Protein AF-A0A3C1BU21-F1 (afdb_monomer_lite)

pLDDT: mean 82.09, std 13.53, range [44.12, 96.0]

Sequence (187 aa):
MSADGNTVYKAESADHIVKFSIKEKIELFTALFNAIPEYRSRLRIFTPRSSLLSLLRQYKGDITADYGCRGGIDFFYIDAANGHAHPCGFREGEDMGAYENFEAKGFGMKAVCRKCDWECFRDPSTLLSPFTEFFEHPAGLISRVANDREFFRLWKEDIKYYSACGYFNGRKMPDLAKMSAFTPKIK

Radius of gyration: 18.29 Å; chains: 1; bounding box: 39×39×51 Å

Structure (mmCIF, N/CA/C/O backbone):
data_AF-A0A3C1BU21-F1
#
_entry.id   AF-A0A3C1BU21-F1
#
loop_
_atom_site.group_PDB
_atom_site.id
_atom_site.type_symbol
_atom_site.label_atom_id
_atom_site.label_alt_id
_atom_site.label_comp_id
_atom_site.label_asym_id
_atom_site.label_entity_id
_atom_site.label_seq_id
_atom_site.pdbx_PDB_ins_code
_atom_site.Cartn_x
_atom_site.Cartn_y
_atom_site.Cartn_z
_atom_site.occupancy
_atom_site.B_iso_or_equiv
_atom_site.auth_seq_id
_atom_site.auth_comp_id
_atom_site.auth_asym_id
_atom_site.auth_atom_id
_atom_site.pdbx_PDB_model_num
ATOM 1 N N . MET A 1 1 ? 1.450 13.134 -8.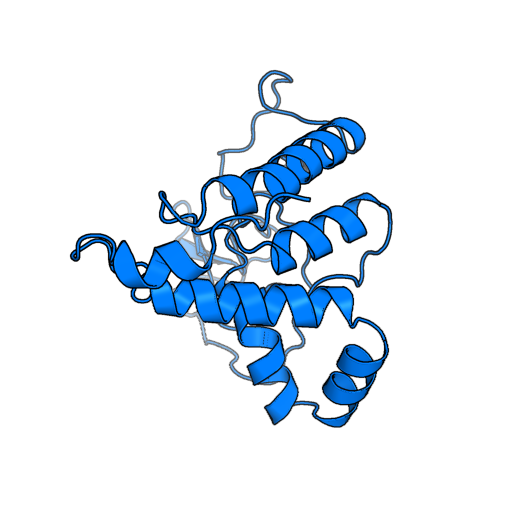934 1.00 48.97 1 MET A N 1
ATOM 2 C CA . MET A 1 1 ? 2.286 11.938 -9.179 1.00 48.97 1 MET A CA 1
ATOM 3 C C . MET A 1 1 ? 3.651 12.403 -9.635 1.00 48.97 1 MET A C 1
ATOM 5 O O . MET A 1 1 ? 3.727 13.488 -10.202 1.00 48.97 1 MET A O 1
ATOM 9 N N . SER A 1 2 ? 4.710 11.692 -9.262 1.00 44.12 2 SER A N 1
ATOM 10 C CA . SER A 1 2 ? 6.094 12.098 -9.526 1.00 44.12 2 SER A CA 1
ATOM 11 C C . SER A 1 2 ? 6.369 11.996 -11.023 1.00 44.12 2 SER A C 1
ATOM 13 O O . SER A 1 2 ? 6.612 10.910 -11.520 1.00 44.12 2 SER A O 1
ATOM 15 N N . ALA A 1 3 ? 6.239 13.119 -11.729 1.00 44.88 3 ALA A N 1
ATOM 16 C CA . ALA A 1 3 ? 6.476 13.228 -13.161 1.00 44.88 3 ALA A CA 1
ATOM 17 C C . ALA A 1 3 ? 7.985 13.272 -13.431 1.00 44.88 3 ALA A C 1
ATOM 19 O O . ALA A 1 3 ? 8.521 14.322 -13.783 1.00 44.88 3 ALA A O 1
ATOM 20 N N . ASP A 1 4 ? 8.660 12.143 -13.228 1.00 51.94 4 ASP A N 1
ATOM 21 C CA . ASP A 1 4 ? 10.081 12.002 -13.562 1.00 51.94 4 ASP A CA 1
ATOM 22 C C . ASP A 1 4 ? 10.272 11.626 -15.048 1.00 51.94 4 ASP A C 1
ATOM 24 O O . ASP A 1 4 ? 11.397 11.407 -15.492 1.00 51.94 4 ASP A O 1
ATOM 28 N N . GLY A 1 5 ? 9.182 11.584 -15.833 1.00 49.47 5 GLY A N 1
ATOM 29 C CA . GLY A 1 5 ? 9.209 11.518 -17.298 1.00 49.47 5 GLY A CA 1
ATOM 30 C C . GLY A 1 5 ? 9.686 10.184 -17.868 1.00 49.47 5 GLY A C 1
ATOM 31 O O . GLY A 1 5 ? 10.061 10.130 -19.034 1.00 49.47 5 GLY A O 1
ATOM 32 N N . ASN A 1 6 ? 9.693 9.131 -17.050 1.00 55.47 6 ASN A N 1
ATOM 33 C CA . ASN A 1 6 ? 10.278 7.830 -17.375 1.00 55.47 6 ASN A CA 1
ATOM 34 C C . ASN A 1 6 ? 9.286 6.696 -17.054 1.00 55.47 6 ASN A C 1
ATOM 36 O O . ASN A 1 6 ? 9.595 5.754 -16.314 1.00 55.47 6 ASN A O 1
ATOM 40 N N . THR A 1 7 ? 8.047 6.849 -17.529 1.00 56.03 7 THR A N 1
ATOM 41 C CA . THR A 1 7 ? 6.954 5.904 -17.290 1.00 56.03 7 THR A CA 1
ATOM 42 C C . THR A 1 7 ? 6.318 5.450 -18.599 1.00 56.03 7 THR A C 1
ATOM 44 O O . THR A 1 7 ? 5.870 6.265 -19.404 1.00 56.03 7 THR A O 1
ATOM 47 N N . VAL A 1 8 ? 6.179 4.127 -18.756 1.00 53.00 8 VAL A N 1
ATOM 48 C CA . VAL A 1 8 ? 5.457 3.542 -19.898 1.00 53.00 8 VAL A CA 1
ATOM 49 C C . VAL A 1 8 ? 3.971 3.896 -19.811 1.00 53.00 8 VAL A C 1
ATOM 51 O O . VAL A 1 8 ? 3.256 4.022 -20.808 1.00 53.00 8 VAL A O 1
ATOM 54 N N . TYR A 1 9 ? 3.481 4.059 -18.579 1.00 56.19 9 TYR A N 1
ATOM 55 C CA . TYR A 1 9 ? 2.095 4.374 -18.292 1.00 56.19 9 TYR A CA 1
ATOM 56 C C . TYR A 1 9 ? 1.846 5.887 -18.364 1.00 56.19 9 TYR A C 1
ATOM 58 O O . TYR A 1 9 ? 2.034 6.616 -17.393 1.00 56.19 9 TYR A O 1
ATOM 66 N N . LYS A 1 10 ? 1.333 6.356 -19.508 1.00 55.78 10 LYS A N 1
ATOM 67 C CA . LYS A 1 10 ? 1.044 7.776 -19.806 1.00 55.78 10 LYS A CA 1
ATOM 68 C C . LYS A 1 10 ? -0.091 8.426 -18.988 1.00 55.78 10 LYS A C 1
ATOM 70 O O . LYS A 1 10 ? -0.666 9.417 -19.428 1.00 55.78 10 LYS A O 1
ATOM 75 N N . ALA A 1 11 ? -0.427 7.915 -17.803 1.00 58.44 11 ALA A N 1
ATOM 76 C CA . ALA A 1 11 ? -1.275 8.645 -16.852 1.00 58.44 11 ALA A CA 1
ATOM 77 C C . ALA A 1 11 ? -0.483 9.662 -16.011 1.00 58.44 11 ALA A C 1
ATOM 79 O O . ALA A 1 11 ? -0.976 10.164 -14.999 1.00 58.44 11 ALA A O 1
ATOM 80 N N . GLU A 1 12 ? 0.745 9.978 -16.415 1.00 60.31 12 GLU A N 1
ATOM 81 C CA . GLU A 1 12 ? 1.439 11.169 -15.957 1.00 60.31 12 GLU A CA 1
ATOM 82 C C . GLU A 1 12 ? 0.935 12.390 -16.723 1.00 60.31 12 GLU A C 1
ATOM 84 O O . GLU A 1 12 ? 0.785 12.378 -17.942 1.00 60.31 12 GLU A O 1
ATOM 89 N N . SER A 1 13 ? 0.692 13.475 -15.999 1.00 61.78 13 SER A N 1
ATOM 90 C CA . SER A 1 13 ? 0.376 14.765 -16.598 1.00 61.78 13 SER A CA 1
ATOM 91 C C . SER A 1 13 ? 1.413 15.773 -16.154 1.00 61.78 13 SER A C 1
ATOM 93 O O . SER A 1 13 ? 1.805 15.803 -14.984 1.00 61.78 13 SER A O 1
ATOM 95 N N . ALA A 1 14 ? 1.852 16.604 -17.096 1.00 63.50 14 ALA A N 1
ATOM 96 C CA . ALA A 1 14 ? 2.714 17.738 -16.812 1.00 63.50 14 ALA A CA 1
ATOM 97 C C . ALA A 1 14 ? 1.964 18.870 -16.085 1.00 63.50 14 ALA A C 1
ATOM 99 O O . ALA A 1 14 ? 2.616 19.684 -15.427 1.00 63.50 14 ALA A O 1
ATOM 100 N N . ASP A 1 15 ? 0.631 18.879 -16.171 1.00 65.50 15 ASP A N 1
ATOM 101 C CA . ASP A 1 15 ? -0.240 19.921 -15.639 1.00 65.50 15 ASP A CA 1
ATOM 102 C C . ASP A 1 15 ? -0.281 19.906 -14.102 1.00 65.50 15 ASP A C 1
ATOM 104 O O . ASP A 1 15 ? -0.356 18.856 -13.455 1.00 65.50 15 ASP A O 1
ATOM 108 N N . HIS A 1 16 ? -0.255 21.099 -13.511 1.00 60.72 16 HIS A N 1
ATOM 109 C CA . HIS A 1 16 ? -0.334 21.302 -12.071 1.00 60.72 16 HIS A CA 1
ATOM 110 C C . HIS A 1 16 ? -1.690 20.897 -11.482 1.00 60.72 16 HIS A C 1
ATOM 112 O O . HIS A 1 16 ? -1.752 20.609 -10.291 1.00 60.72 16 HIS A O 1
ATOM 118 N N . ILE A 1 17 ? -2.741 20.770 -12.301 1.00 68.25 17 ILE A N 1
ATOM 119 C CA . ILE A 1 17 ? -4.073 20.308 -11.865 1.00 68.25 17 ILE A CA 1
ATOM 120 C C . ILE A 1 17 ? -4.019 18.931 -11.173 1.00 68.25 17 ILE A C 1
ATOM 122 O O . ILE A 1 17 ? -4.833 18.646 -10.298 1.00 68.25 17 ILE A O 1
ATOM 126 N N . VAL A 1 18 ? -3.052 18.074 -11.525 1.00 68.44 18 VAL A N 1
ATOM 127 C CA . VAL A 1 18 ? -2.919 16.708 -10.973 1.00 68.44 18 VAL A CA 1
ATOM 128 C C . VAL A 1 18 ? -1.535 16.430 -10.363 1.00 68.44 18 VAL A C 1
ATOM 130 O O . VAL A 1 18 ? -1.150 15.276 -10.119 1.00 68.44 18 VAL A O 1
ATOM 133 N N . LYS A 1 19 ? -0.768 17.491 -10.077 1.00 73.88 19 LYS A N 1
ATOM 134 C CA . LYS A 1 19 ? 0.523 17.409 -9.385 1.00 73.88 19 LYS A CA 1
ATOM 135 C C . LYS A 1 19 ? 0.404 17.958 -7.971 1.00 73.88 19 LYS A C 1
ATOM 137 O O . LYS A 1 19 ? 0.064 19.111 -7.768 1.00 73.88 19 LYS A O 1
ATOM 142 N N . PHE A 1 20 ? 0.791 17.125 -7.012 1.00 81.94 20 PHE A N 1
ATOM 143 C CA . PHE A 1 20 ? 0.911 17.494 -5.608 1.00 81.94 20 PHE A CA 1
ATOM 144 C C . PHE A 1 20 ? 2.390 17.571 -5.238 1.00 81.94 20 PHE A C 1
ATOM 146 O O . PHE A 1 20 ? 3.154 16.638 -5.516 1.00 81.94 20 PHE A O 1
ATOM 153 N N . SER A 1 21 ? 2.781 18.661 -4.592 1.00 87.69 21 SER A N 1
ATOM 154 C CA . SER A 1 21 ? 4.045 18.789 -3.875 1.00 87.69 21 SER A CA 1
ATOM 155 C C . SER A 1 21 ? 4.138 17.766 -2.738 1.00 87.69 21 SER A C 1
ATOM 157 O O . SER A 1 21 ? 3.138 17.205 -2.290 1.00 87.69 21 SER A O 1
ATOM 159 N N . ILE A 1 22 ? 5.347 17.542 -2.217 1.00 89.75 22 ILE A N 1
ATOM 160 C CA . ILE A 1 22 ? 5.561 16.659 -1.057 1.00 89.75 22 ILE A CA 1
ATOM 161 C C . ILE A 1 22 ? 4.689 17.085 0.134 1.00 89.75 22 ILE A C 1
ATOM 16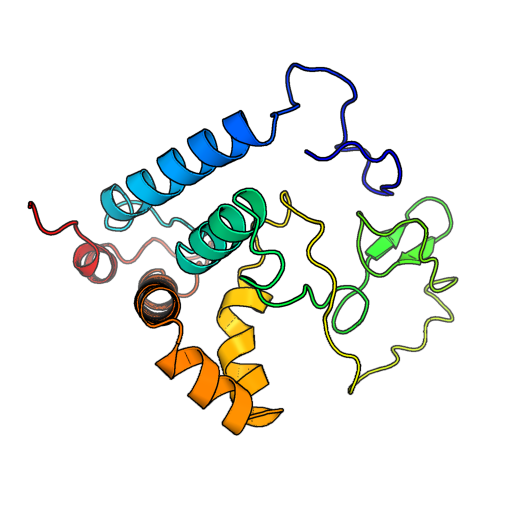3 O O . ILE A 1 22 ? 4.078 16.236 0.778 1.00 89.75 22 ILE A O 1
ATOM 167 N N . LYS A 1 23 ? 4.588 18.395 0.400 1.00 92.25 23 LYS A N 1
ATOM 168 C CA . LYS A 1 23 ? 3.768 18.926 1.498 1.00 92.25 23 LYS A CA 1
ATOM 169 C C . LYS A 1 23 ? 2.290 18.595 1.297 1.00 92.25 23 LYS A C 1
ATOM 171 O O . LYS A 1 23 ? 1.663 18.065 2.204 1.00 92.25 23 LYS A O 1
ATOM 176 N N . GLU A 1 24 ? 1.761 18.821 0.097 1.00 91.38 24 GLU A N 1
ATOM 177 C CA . GLU A 1 24 ? 0.363 18.501 -0.217 1.00 91.38 24 GLU A CA 1
ATOM 178 C C . GLU A 1 24 ? 0.084 16.998 -0.140 1.00 91.38 24 GLU A C 1
ATOM 180 O O . GLU A 1 24 ? -0.960 16.601 0.369 1.00 91.38 24 GLU A O 1
ATOM 185 N N . LYS A 1 25 ? 1.024 16.146 -0.573 1.00 90.56 25 LYS A N 1
ATOM 186 C CA . LYS A 1 25 ? 0.899 14.688 -0.418 1.00 90.56 25 LYS A CA 1
ATOM 187 C C . LYS A 1 25 ? 0.833 14.279 1.054 1.00 90.56 25 LYS A C 1
ATOM 189 O O . LYS A 1 25 ? 0.007 13.443 1.408 1.00 90.56 25 LYS A O 1
ATOM 194 N N . ILE A 1 26 ? 1.668 14.868 1.915 1.00 93.44 26 ILE A N 1
ATOM 195 C CA . ILE A 1 26 ? 1.639 14.596 3.361 1.00 93.44 26 ILE A CA 1
ATOM 196 C C . ILE A 1 26 ? 0.274 14.960 3.948 1.00 93.44 26 ILE A C 1
ATOM 198 O O . ILE A 1 26 ? -0.305 14.140 4.661 1.00 93.44 26 ILE A O 1
ATOM 202 N N . GLU A 1 27 ? -0.259 16.141 3.632 1.00 95.50 27 GLU A N 1
ATOM 203 C CA . GLU A 1 27 ? -1.573 16.573 4.125 1.00 95.50 27 GLU A CA 1
ATOM 204 C C . GLU A 1 27 ? -2.700 15.675 3.596 1.00 95.50 27 GLU A C 1
ATOM 206 O O . GLU A 1 27 ? -3.511 15.169 4.373 1.00 95.50 27 GLU A O 1
ATOM 211 N N . LEU A 1 28 ? -2.701 15.382 2.291 1.00 92.56 28 LEU A N 1
ATOM 212 C CA . LEU A 1 28 ? -3.692 14.520 1.647 1.00 92.56 28 LEU A CA 1
ATOM 213 C C . LEU A 1 28 ? -3.710 13.111 2.256 1.00 92.56 28 LEU A C 1
ATOM 215 O O . LEU A 1 28 ? -4.769 12.600 2.626 1.00 92.56 28 LEU A O 1
ATOM 219 N N . PHE A 1 29 ? -2.545 12.474 2.387 1.00 92.62 29 PHE A N 1
ATOM 220 C CA . PHE A 1 29 ? -2.454 11.130 2.956 1.00 92.62 29 PHE A CA 1
ATOM 221 C C . PHE A 1 29 ? -2.736 11.115 4.458 1.00 92.62 29 PHE A C 1
ATOM 223 O O . PHE A 1 29 ? -3.279 10.129 4.953 1.00 92.62 29 PHE A O 1
ATOM 230 N N . THR A 1 30 ? -2.440 12.198 5.180 1.00 95.62 30 THR A N 1
ATOM 231 C CA . THR A 1 30 ? -2.816 12.340 6.594 1.00 95.62 30 THR A CA 1
ATOM 232 C C . THR A 1 30 ? -4.333 12.436 6.740 1.00 95.62 30 THR A C 1
ATOM 234 O O . THR A 1 30 ? -4.915 11.715 7.553 1.00 95.62 30 THR A O 1
ATOM 237 N N . ALA A 1 31 ? -4.992 13.256 5.917 1.00 95.94 31 ALA A N 1
ATOM 238 C CA . ALA A 1 31 ? -6.448 13.356 5.888 1.00 95.94 31 ALA A CA 1
ATOM 239 C C . ALA A 1 31 ? -7.093 11.997 5.571 1.00 95.94 31 ALA A C 1
ATOM 241 O O . ALA A 1 31 ? -7.985 11.552 6.294 1.00 95.94 31 ALA A O 1
ATOM 242 N N . LEU A 1 32 ? -6.582 11.285 4.560 1.00 93.56 32 LEU A N 1
ATOM 243 C CA . LEU A 1 32 ? -7.059 9.947 4.210 1.00 93.56 32 LEU A CA 1
ATOM 244 C C . LEU A 1 32 ? -6.847 8.941 5.354 1.00 93.56 32 LEU A C 1
ATOM 246 O O . LEU A 1 32 ? -7.770 8.212 5.717 1.00 93.56 32 LEU A O 1
ATOM 250 N N . PHE A 1 33 ? -5.660 8.920 5.964 1.00 94.44 33 PHE A N 1
ATOM 251 C CA . PHE A 1 33 ? -5.333 8.036 7.086 1.00 94.44 33 PHE A CA 1
ATOM 252 C C . PHE A 1 33 ? -6.274 8.224 8.285 1.00 94.44 33 PHE A C 1
ATOM 254 O O . PHE A 1 33 ? -6.637 7.239 8.940 1.00 94.44 33 PHE A O 1
ATOM 261 N N . ASN A 1 34 ? -6.665 9.472 8.559 1.00 95.38 34 ASN A N 1
ATOM 262 C CA . ASN A 1 34 ? -7.572 9.836 9.646 1.00 95.38 34 ASN A CA 1
ATOM 263 C C . ASN A 1 34 ? -9.037 9.536 9.318 1.00 95.38 34 ASN A C 1
ATOM 265 O O . ASN A 1 34 ? -9.761 9.072 10.193 1.00 95.38 34 ASN A O 1
ATOM 269 N N . ALA A 1 35 ? -9.456 9.735 8.066 1.00 95.31 35 ALA A N 1
ATOM 270 C CA . ALA A 1 35 ? -10.829 9.485 7.640 1.00 95.31 35 ALA A CA 1
ATOM 271 C C . ALA A 1 35 ? -11.166 7.987 7.605 1.00 95.31 35 ALA A C 1
ATOM 273 O O . ALA A 1 35 ? -12.259 7.587 7.993 1.00 95.31 35 ALA A O 1
ATOM 274 N N . ILE A 1 36 ? -10.236 7.129 7.168 1.00 94.69 36 ILE A N 1
ATOM 275 C CA . ILE A 1 36 ? -10.500 5.695 6.954 1.00 94.69 36 ILE A CA 1
ATOM 276 C C . ILE A 1 36 ? -11.208 5.012 8.148 1.00 94.69 36 ILE A C 1
ATOM 278 O O . ILE A 1 36 ? -12.250 4.387 7.927 1.00 94.69 36 ILE A O 1
ATOM 282 N N . PRO A 1 37 ? -10.718 5.110 9.402 1.00 94.88 37 PRO A N 1
ATOM 283 C CA . PRO A 1 37 ? -11.376 4.501 10.559 1.00 94.88 37 PRO A CA 1
ATOM 284 C C . PRO A 1 37 ? -12.846 4.892 10.738 1.00 94.88 37 PRO A C 1
ATOM 286 O O . PRO A 1 37 ? -13.637 4.055 11.160 1.00 94.88 37 PRO A O 1
ATOM 289 N N . GLU A 1 38 ? -13.230 6.121 10.387 1.00 95.38 38 GLU A N 1
ATOM 290 C CA . GLU A 1 38 ? -14.596 6.640 10.560 1.00 95.38 38 GLU A CA 1
ATOM 291 C C . GLU A 1 38 ? -15.627 5.946 9.664 1.00 95.38 38 GLU A C 1
ATOM 293 O O . GLU A 1 38 ? -16.828 5.910 9.963 1.00 95.38 38 GLU A O 1
ATOM 298 N N . TYR A 1 39 ? -15.161 5.377 8.555 1.00 95.31 39 TYR A N 1
ATOM 299 C CA . TYR A 1 39 ? -16.017 4.799 7.527 1.00 95.31 39 TYR A CA 1
ATOM 300 C C . TYR A 1 39 ? -15.875 3.284 7.397 1.00 95.31 39 TYR A C 1
ATOM 302 O O . TYR A 1 39 ? -16.744 2.664 6.788 1.00 95.31 39 TYR A O 1
ATOM 310 N N . ARG A 1 40 ? -14.855 2.657 8.001 1.00 94.44 40 ARG A N 1
ATOM 311 C CA . ARG A 1 40 ? -14.620 1.204 7.888 1.00 94.44 40 ARG A CA 1
ATOM 312 C C . ARG A 1 40 ? -15.801 0.345 8.334 1.00 94.44 40 ARG A C 1
ATOM 314 O O . ARG A 1 40 ? -16.005 -0.722 7.767 1.00 94.44 40 ARG A O 1
ATOM 321 N N . SER A 1 41 ? -16.617 0.804 9.282 1.00 95.56 41 SER A N 1
ATOM 322 C CA . SER A 1 41 ? -17.814 0.064 9.700 1.00 95.56 41 SER A CA 1
ATOM 323 C C . SER A 1 41 ? -18.964 0.083 8.690 1.00 95.56 41 SER A C 1
ATOM 325 O O . SER A 1 41 ? -19.888 -0.717 8.812 1.00 95.56 41 SER A O 1
ATOM 327 N N . ARG A 1 42 ? -18.917 0.974 7.691 1.00 94.31 42 ARG A N 1
ATOM 328 C CA . ARG A 1 42 ? -20.024 1.252 6.758 1.00 94.31 42 ARG A CA 1
ATOM 329 C C . ARG A 1 42 ? -19.648 1.066 5.289 1.00 94.31 42 ARG A C 1
ATOM 331 O O . ARG A 1 42 ? -20.503 0.728 4.478 1.00 94.31 42 ARG A O 1
ATOM 338 N N . LEU A 1 43 ? -18.383 1.280 4.940 1.00 93.44 43 LEU A N 1
ATOM 339 C CA . LEU A 1 43 ? -17.850 1.186 3.583 1.00 93.44 43 LEU A CA 1
ATOM 340 C C . LEU A 1 43 ? -16.719 0.172 3.554 1.00 93.44 43 LEU A C 1
ATOM 342 O O . LEU A 1 43 ? -15.940 0.126 4.498 1.00 93.44 43 LEU A O 1
ATOM 346 N N . ARG A 1 44 ? -16.610 -0.608 2.471 1.00 92.50 44 ARG A N 1
ATOM 347 C CA . ARG A 1 44 ? -15.437 -1.447 2.186 1.00 92.50 44 ARG A CA 1
ATOM 348 C C . ARG A 1 44 ? -14.330 -0.557 1.631 1.00 92.50 44 ARG A C 1
ATOM 350 O O . ARG A 1 44 ? -14.381 -0.185 0.463 1.00 92.50 44 ARG A O 1
ATOM 357 N N . ILE A 1 45 ? -13.344 -0.216 2.453 1.00 90.81 45 ILE A N 1
ATOM 358 C CA . ILE A 1 45 ? -12.238 0.660 2.050 1.00 90.81 45 ILE A CA 1
ATOM 359 C C . ILE A 1 45 ? -10.972 -0.163 1.867 1.00 90.81 45 ILE A C 1
ATOM 361 O O . ILE A 1 45 ? -10.377 -0.607 2.843 1.00 90.81 45 ILE A O 1
ATOM 365 N N . PHE A 1 46 ? -10.559 -0.354 0.618 1.00 85.12 46 PHE A N 1
ATOM 366 C CA . PHE A 1 46 ? -9.435 -1.228 0.284 1.00 85.12 46 PHE A CA 1
ATOM 367 C C . PHE A 1 46 ? -8.087 -0.708 0.794 1.00 85.12 46 PHE A C 1
ATOM 369 O O . PHE A 1 46 ? -7.206 -1.497 1.084 1.00 85.12 46 PHE A O 1
ATOM 376 N N . THR A 1 47 ? -7.926 0.605 0.955 1.00 87.88 47 THR A N 1
ATOM 377 C CA . THR A 1 47 ? -6.657 1.220 1.361 1.00 87.88 47 THR A CA 1
ATOM 378 C C . THR A 1 47 ? -6.253 0.839 2.801 1.00 87.88 47 THR A C 1
ATOM 380 O O . THR A 1 47 ? -6.924 1.262 3.758 1.00 87.88 47 THR A O 1
ATOM 383 N N . PRO A 1 48 ? -5.143 0.097 3.003 1.00 90.25 48 PRO A N 1
ATOM 384 C CA . PRO A 1 48 ? -4.634 -0.220 4.335 1.00 90.25 48 PRO A CA 1
ATOM 385 C C . PRO A 1 48 ? -4.020 1.010 5.003 1.00 90.25 48 PRO A C 1
ATOM 387 O O . PRO A 1 48 ? -3.334 1.819 4.372 1.00 90.25 48 PRO A O 1
ATOM 390 N N . ARG A 1 49 ? -4.216 1.140 6.315 1.00 92.94 49 ARG A N 1
ATOM 391 C CA . ARG A 1 49 ? -3.607 2.223 7.093 1.00 92.94 49 ARG A CA 1
ATOM 392 C C . ARG A 1 49 ? -2.123 1.975 7.330 1.00 92.94 49 ARG A C 1
ATOM 394 O O . ARG A 1 49 ? -1.381 2.946 7.418 1.00 92.94 49 ARG A O 1
ATOM 401 N N . SER A 1 50 ? -1.677 0.721 7.402 1.00 91.88 50 SER A N 1
ATOM 402 C CA . SER A 1 50 ? -0.255 0.377 7.487 1.00 91.88 50 SER A CA 1
ATOM 403 C C . SER A 1 50 ? 0.520 0.894 6.274 1.00 91.88 50 SER A C 1
ATOM 405 O O . SER A 1 50 ? 1.582 1.486 6.440 1.00 91.88 50 SER A O 1
ATOM 407 N N . SER A 1 51 ? -0.041 0.760 5.069 1.00 89.38 51 SER A N 1
ATOM 408 C CA . SER A 1 51 ? 0.577 1.263 3.836 1.00 89.38 51 SER A CA 1
ATOM 409 C C . SER A 1 51 ? 0.616 2.790 3.800 1.00 89.38 51 SER A C 1
ATOM 411 O O . SER A 1 51 ? 1.652 3.368 3.481 1.00 89.38 51 SER A O 1
ATOM 413 N N . LEU A 1 52 ? -0.472 3.460 4.203 1.00 90.94 52 LEU A N 1
ATOM 414 C CA . LEU A 1 52 ? -0.487 4.923 4.322 1.00 90.94 52 LEU A CA 1
ATOM 415 C C . LEU A 1 52 ? 0.501 5.436 5.373 1.00 90.94 52 LEU A C 1
ATOM 417 O O . LEU A 1 52 ? 1.149 6.452 5.142 1.00 90.94 52 LEU A O 1
ATOM 421 N N . LEU A 1 53 ? 0.650 4.737 6.502 1.00 92.94 53 LEU A N 1
ATOM 422 C CA . LEU A 1 53 ? 1.645 5.079 7.517 1.00 92.94 53 LEU A CA 1
ATOM 423 C C . LEU A 1 53 ? 3.061 5.010 6.935 1.00 92.94 53 LEU A C 1
ATOM 425 O O . LEU A 1 53 ? 3.831 5.958 7.084 1.00 92.94 53 LEU A O 1
ATOM 429 N N . SER A 1 54 ? 3.399 3.916 6.251 1.00 90.31 54 SER A N 1
ATOM 430 C CA . SER A 1 54 ? 4.705 3.759 5.609 1.00 90.31 54 SER A CA 1
ATOM 431 C C . SER A 1 54 ? 4.946 4.817 4.527 1.00 90.31 54 SER A C 1
ATOM 433 O O . SER A 1 54 ? 6.032 5.392 4.477 1.00 90.31 54 SER A O 1
ATOM 435 N N . LEU A 1 55 ? 3.934 5.146 3.719 1.00 89.25 55 LEU A N 1
ATOM 436 C CA . LEU A 1 55 ? 4.022 6.193 2.698 1.00 89.25 55 LEU A CA 1
ATOM 437 C C . LEU A 1 55 ? 4.219 7.587 3.315 1.00 89.25 55 LEU A C 1
ATOM 439 O O . LEU A 1 55 ? 5.080 8.349 2.880 1.00 89.25 55 LEU A O 1
ATOM 443 N N . LEU A 1 56 ? 3.474 7.911 4.375 1.00 92.25 56 LEU A N 1
ATOM 444 C CA . LEU A 1 56 ? 3.642 9.155 5.128 1.00 92.25 56 LEU A CA 1
ATOM 445 C C . LEU A 1 56 ? 5.054 9.279 5.707 1.00 92.25 56 LEU A C 1
ATOM 447 O O . LEU A 1 56 ? 5.644 10.357 5.651 1.00 92.25 56 LEU A O 1
ATOM 451 N N . ARG A 1 57 ? 5.606 8.191 6.253 1.00 92.81 57 ARG A N 1
ATOM 452 C CA . ARG A 1 57 ? 6.976 8.160 6.782 1.00 92.81 57 ARG A CA 1
ATOM 453 C C . ARG A 1 57 ? 8.020 8.356 5.676 1.00 92.81 57 ARG A C 1
ATOM 455 O O . ARG A 1 57 ? 8.930 9.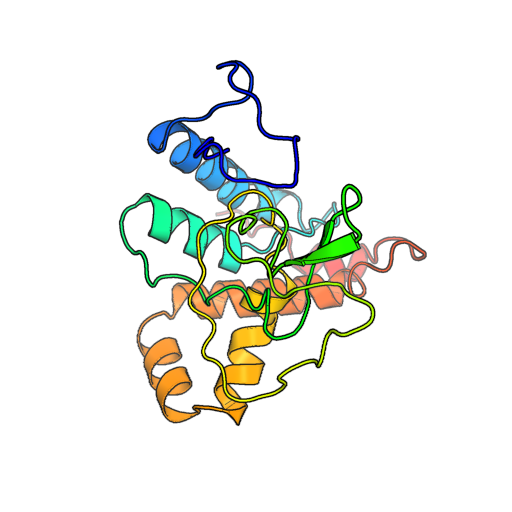155 5.875 1.00 92.81 57 ARG A O 1
ATOM 462 N N . GLN A 1 58 ? 7.837 7.750 4.499 1.00 90.00 58 GLN A N 1
ATOM 463 C CA . GLN A 1 58 ? 8.692 7.998 3.326 1.00 90.00 58 GLN A CA 1
ATOM 464 C C . GLN A 1 58 ? 8.699 9.467 2.919 1.00 90.00 58 GLN A C 1
ATOM 466 O O . GLN A 1 58 ? 9.765 10.063 2.779 1.00 90.00 58 GLN A O 1
ATOM 471 N N . TYR A 1 59 ? 7.521 10.081 2.804 1.00 90.31 59 TYR A N 1
ATOM 472 C CA . TYR A 1 59 ? 7.416 11.499 2.468 1.00 90.31 59 TYR A CA 1
ATOM 473 C C . TYR A 1 59 ? 8.000 12.432 3.530 1.00 90.31 59 TYR A C 1
ATOM 475 O O . TYR A 1 59 ? 8.423 13.540 3.208 1.00 90.31 59 TYR A O 1
ATOM 483 N N . LYS A 1 60 ? 8.059 11.978 4.785 1.00 93.69 60 LYS A N 1
ATOM 484 C CA . LYS A 1 60 ? 8.702 12.682 5.901 1.00 93.69 60 LYS A CA 1
ATOM 485 C C . LYS A 1 60 ? 10.206 12.397 6.027 1.00 93.69 60 LYS A C 1
ATOM 487 O O . LYS A 1 60 ? 10.834 12.951 6.924 1.00 93.69 60 LYS A O 1
ATOM 492 N N . GLY A 1 61 ? 10.785 11.584 5.141 1.00 91.50 61 GLY A N 1
ATOM 493 C CA . GLY A 1 61 ? 12.230 11.352 5.042 1.00 91.50 61 GLY A CA 1
ATOM 494 C C . GLY A 1 61 ? 12.708 9.946 5.420 1.00 91.50 61 GLY A C 1
ATOM 495 O O . GLY A 1 61 ? 13.875 9.636 5.191 1.00 91.50 61 GLY A O 1
ATOM 496 N N . ASP A 1 62 ? 11.846 9.066 5.940 1.00 90.31 62 ASP A N 1
ATOM 497 C CA . ASP A 1 62 ? 12.214 7.668 6.201 1.00 90.31 62 ASP A CA 1
ATOM 498 C C . ASP A 1 62 ? 11.996 6.803 4.954 1.00 90.31 62 ASP A C 1
ATOM 500 O O . ASP A 1 62 ? 10.963 6.154 4.765 1.00 90.31 62 ASP A O 1
ATOM 504 N N . ILE A 1 63 ? 13.016 6.762 4.100 1.00 81.62 63 ILE A N 1
ATOM 505 C CA . ILE A 1 63 ? 13.006 5.984 2.856 1.00 81.62 63 ILE A CA 1
ATOM 506 C C . ILE A 1 63 ? 12.912 4.463 3.077 1.00 81.62 63 ILE A C 1
ATOM 508 O O . ILE A 1 63 ? 12.685 3.721 2.121 1.00 81.62 63 ILE A O 1
ATOM 512 N N . THR A 1 64 ? 13.081 3.974 4.311 1.00 80.56 64 THR A N 1
ATOM 513 C CA . THR A 1 64 ? 13.043 2.544 4.656 1.00 80.56 64 THR A CA 1
ATOM 514 C C . THR A 1 64 ? 11.740 2.098 5.316 1.00 80.56 64 THR A C 1
ATOM 516 O O . THR A 1 64 ? 11.552 0.899 5.527 1.00 80.56 64 THR A O 1
ATOM 519 N N . ALA A 1 65 ? 10.805 3.022 5.554 1.00 83.12 65 ALA A N 1
ATOM 520 C CA . ALA A 1 65 ? 9.563 2.772 6.287 1.00 83.12 65 ALA A CA 1
ATOM 521 C C . ALA A 1 65 ? 8.634 1.706 5.673 1.00 83.12 65 ALA A C 1
ATOM 523 O O . ALA A 1 65 ? 7.753 1.181 6.358 1.00 83.12 65 ALA A O 1
ATOM 524 N N . ASP A 1 66 ? 8.799 1.379 4.388 1.00 80.38 66 ASP A N 1
ATOM 525 C CA . ASP A 1 66 ? 7.984 0.386 3.680 1.00 80.38 66 ASP A CA 1
ATOM 526 C C . ASP A 1 66 ? 8.822 -0.775 3.145 1.00 80.38 66 ASP A C 1
ATOM 528 O O . ASP A 1 66 ? 10.033 -0.661 2.898 1.00 80.38 66 ASP A O 1
ATOM 532 N N . TYR A 1 67 ? 8.135 -1.881 2.896 1.00 81.94 67 TYR A N 1
ATOM 533 C CA . TYR A 1 67 ? 8.647 -2.965 2.078 1.00 81.94 67 TYR A CA 1
ATOM 534 C C . TYR A 1 67 ? 8.813 -2.507 0.622 1.00 81.94 67 TYR A C 1
ATOM 536 O O . TYR A 1 67 ? 8.070 -1.664 0.108 1.00 81.94 67 TYR A O 1
ATOM 544 N N . GLY A 1 68 ? 9.842 -3.037 -0.041 1.00 81.44 68 GLY A N 1
ATOM 545 C CA . GLY A 1 68 ? 10.046 -2.789 -1.463 1.00 81.44 68 GLY A CA 1
ATOM 546 C C . GLY A 1 68 ? 8.953 -3.459 -2.298 1.00 81.44 68 GLY A C 1
ATOM 547 O O . GLY A 1 68 ? 8.498 -4.554 -1.975 1.00 81.44 68 GLY A O 1
ATOM 548 N N . CYS A 1 69 ? 8.551 -2.808 -3.387 1.00 80.44 69 CYS A N 1
ATOM 549 C CA . CYS A 1 69 ? 7.675 -3.390 -4.397 1.00 80.44 69 CYS A CA 1
ATOM 550 C C . CYS A 1 69 ? 8.366 -4.576 -5.088 1.00 80.44 69 CYS A C 1
ATOM 552 O O . CYS A 1 69 ? 9.568 -4.525 -5.367 1.00 80.44 69 CYS A O 1
ATOM 554 N N . ARG A 1 70 ? 7.585 -5.626 -5.371 1.00 80.00 70 ARG A N 1
ATOM 555 C CA . ARG A 1 70 ? 8.034 -6.880 -5.999 1.00 80.00 70 ARG A CA 1
ATOM 556 C C . ARG A 1 70 ? 7.874 -6.899 -7.529 1.00 80.00 70 ARG A C 1
ATOM 558 O O . ARG A 1 70 ? 7.980 -7.957 -8.144 1.00 80.00 70 ARG A O 1
ATOM 565 N N . GLY A 1 71 ? 7.659 -5.736 -8.147 1.00 80.81 71 GLY A N 1
ATOM 566 C CA . GLY A 1 71 ? 7.658 -5.589 -9.604 1.00 80.81 71 GLY A CA 1
ATOM 567 C C . GLY A 1 71 ? 9.025 -5.931 -10.199 1.00 80.81 71 GLY A C 1
ATOM 568 O O . GLY A 1 71 ? 10.061 -5.472 -9.707 1.00 80.81 71 GLY A O 1
ATOM 569 N N . GLY A 1 72 ? 9.023 -6.758 -11.238 1.00 79.38 72 GLY A N 1
ATOM 570 C CA . GLY A 1 72 ? 10.189 -7.414 -11.832 1.00 79.38 72 GLY A CA 1
ATOM 571 C C . GLY A 1 72 ? 10.672 -8.659 -11.083 1.00 79.38 72 GLY A C 1
ATOM 572 O O . GLY A 1 72 ? 11.670 -9.237 -11.495 1.00 79.38 72 GLY A O 1
ATOM 573 N N . ILE A 1 73 ? 10.007 -9.053 -9.989 1.00 80.56 73 ILE A N 1
ATOM 574 C CA . ILE A 1 73 ? 10.312 -10.271 -9.219 1.00 80.56 73 ILE A CA 1
ATOM 575 C C . ILE A 1 73 ? 9.140 -11.250 -9.326 1.00 80.56 73 ILE A C 1
ATOM 577 O O . ILE A 1 73 ? 9.309 -12.350 -9.842 1.00 80.56 73 ILE A O 1
ATOM 581 N N . ASP A 1 74 ? 7.952 -10.842 -8.870 1.00 78.06 74 ASP A N 1
ATOM 582 C CA . ASP A 1 74 ? 6.754 -11.699 -8.897 1.00 78.06 74 ASP A CA 1
ATOM 583 C C . ASP A 1 74 ? 5.831 -11.392 -10.080 1.00 78.06 74 ASP A C 1
ATOM 585 O O . ASP A 1 74 ? 5.005 -12.213 -10.467 1.00 78.06 74 ASP A O 1
ATOM 589 N N . PHE A 1 75 ? 5.925 -10.178 -10.617 1.00 80.31 75 PHE A N 1
ATOM 590 C CA . PHE A 1 75 ? 5.090 -9.697 -11.706 1.00 80.31 75 PHE A CA 1
ATOM 591 C C . PHE A 1 75 ? 5.884 -8.757 -12.602 1.00 80.31 75 PHE A C 1
ATOM 593 O O . PHE A 1 75 ? 6.895 -8.194 -12.187 1.00 80.31 75 PHE A O 1
ATOM 600 N N . PHE A 1 76 ? 5.406 -8.576 -13.823 1.00 84.12 76 PHE A N 1
ATOM 601 C CA . PHE A 1 76 ? 5.972 -7.679 -14.820 1.00 84.12 76 PHE A CA 1
ATOM 602 C C . PHE A 1 76 ? 4.826 -7.036 -15.609 1.00 84.12 76 PHE A C 1
ATOM 604 O O . PHE A 1 76 ? 3.678 -7.481 -15.560 1.00 84.12 76 PHE A O 1
ATOM 611 N N . TYR A 1 77 ? 5.142 -5.958 -16.308 1.00 83.25 77 TYR A N 1
ATOM 612 C CA . TYR A 1 77 ? 4.266 -5.234 -17.215 1.00 83.25 77 TYR A CA 1
ATOM 613 C C . TYR A 1 77 ? 4.744 -5.480 -18.647 1.00 83.25 77 TYR A C 1
ATOM 615 O O . TYR A 1 77 ? 5.944 -5.443 -18.883 1.00 83.25 77 TYR A O 1
ATOM 623 N N . ILE A 1 78 ? 3.831 -5.720 -19.587 1.00 88.12 78 ILE A N 1
ATOM 624 C CA . ILE A 1 78 ? 4.165 -5.818 -21.013 1.00 88.12 78 ILE A CA 1
ATOM 625 C C . ILE A 1 78 ? 3.740 -4.514 -21.672 1.00 88.12 78 ILE A C 1
ATOM 627 O O . ILE A 1 78 ? 2.569 -4.131 -21.566 1.00 88.12 78 ILE A O 1
ATOM 631 N N . ASP A 1 79 ? 4.665 -3.834 -22.340 1.00 85.81 79 ASP A N 1
ATOM 632 C CA . ASP A 1 79 ? 4.310 -2.646 -23.099 1.00 85.81 79 ASP A CA 1
ATOM 633 C C . ASP A 1 79 ? 3.603 -3.007 -24.410 1.00 85.81 79 ASP A C 1
ATOM 635 O O . ASP A 1 79 ? 3.878 -4.018 -25.055 1.00 85.81 79 ASP A O 1
ATOM 639 N N . ALA A 1 80 ? 2.648 -2.168 -24.804 1.00 86.12 80 ALA A N 1
ATOM 640 C CA . ALA A 1 80 ? 1.869 -2.387 -26.018 1.00 86.12 80 ALA A CA 1
ATOM 641 C C . ALA A 1 80 ? 2.577 -1.892 -27.293 1.00 86.12 80 ALA A C 1
ATOM 643 O O . ALA A 1 80 ? 2.052 -2.091 -28.386 1.00 86.12 80 ALA A O 1
ATOM 644 N N . ALA A 1 81 ? 3.710 -1.193 -27.168 1.00 86.31 81 ALA A N 1
ATOM 645 C CA . ALA A 1 81 ? 4.380 -0.554 -28.295 1.00 86.31 81 ALA A CA 1
ATOM 646 C C . ALA A 1 81 ? 5.282 -1.538 -29.048 1.00 86.31 81 ALA A C 1
ATOM 648 O O . ALA A 1 81 ? 5.283 -1.549 -30.278 1.00 86.31 81 ALA A O 1
ATOM 649 N N . ASN A 1 82 ? 6.036 -2.356 -28.315 1.00 88.62 82 ASN A N 1
ATOM 650 C CA . ASN A 1 82 ? 6.968 -3.338 -28.860 1.00 88.62 82 ASN A CA 1
ATOM 651 C C . ASN A 1 82 ? 6.780 -4.747 -28.252 1.00 88.62 82 ASN A C 1
ATOM 653 O O . ASN A 1 82 ? 7.402 -5.691 -28.732 1.00 88.62 82 ASN A O 1
ATOM 657 N N . GLY A 1 83 ? 5.913 -4.913 -27.241 1.00 89.31 83 GLY A N 1
ATOM 658 C CA . GLY A 1 83 ? 5.657 -6.211 -26.611 1.00 89.31 83 GLY A CA 1
ATOM 659 C C . GLY A 1 83 ? 6.742 -6.653 -25.623 1.00 89.31 83 GLY A C 1
ATOM 660 O O . GLY A 1 83 ? 6.845 -7.845 -25.320 1.00 89.31 83 GLY A O 1
ATOM 661 N N . HIS A 1 84 ? 7.578 -5.735 -25.136 1.00 90.88 84 HIS A N 1
ATOM 662 C CA . HIS A 1 84 ? 8.630 -6.038 -24.174 1.00 90.88 84 HIS A CA 1
ATOM 663 C C . HIS A 1 84 ? 8.103 -6.049 -22.740 1.00 90.88 84 HIS A C 1
ATOM 665 O O . HIS A 1 84 ? 7.138 -5.367 -22.385 1.00 90.88 84 HIS A O 1
ATOM 671 N N . ALA A 1 85 ? 8.749 -6.860 -21.907 1.00 89.38 85 ALA A N 1
ATOM 672 C CA . ALA A 1 85 ? 8.481 -6.941 -20.484 1.00 89.38 85 ALA A CA 1
ATOM 673 C C . ALA A 1 85 ? 9.303 -5.899 -19.709 1.00 89.38 85 ALA A C 1
ATOM 675 O O . ALA A 1 85 ? 10.476 -5.673 -19.982 1.00 89.38 85 ALA A O 1
ATOM 676 N N . HIS A 1 86 ? 8.690 -5.314 -18.685 1.00 86.25 86 HIS A N 1
ATOM 677 C CA . HIS A 1 86 ? 9.277 -4.336 -17.769 1.00 86.25 86 HIS A CA 1
ATOM 678 C C . HIS A 1 86 ? 8.896 -4.683 -16.327 1.00 86.25 86 HIS A C 1
ATOM 680 O O . HIS A 1 86 ? 7.821 -5.244 -16.098 1.00 86.25 86 HIS A O 1
ATOM 686 N N . PRO A 1 87 ? 9.676 -4.291 -15.305 1.00 82.12 87 PRO A N 1
ATOM 687 C CA . PRO A 1 87 ? 9.339 -4.590 -13.916 1.00 82.12 87 PRO A CA 1
ATOM 688 C C . PRO A 1 87 ? 7.986 -4.025 -13.464 1.00 82.12 87 PRO A C 1
ATOM 690 O O . PRO A 1 87 ? 7.280 -4.655 -12.677 1.00 82.12 87 PRO A O 1
ATOM 693 N N . CYS A 1 88 ? 7.640 -2.820 -13.924 1.00 81.25 88 CYS A N 1
ATOM 694 C CA . CYS A 1 88 ? 6.320 -2.204 -13.787 1.00 81.25 88 CYS A CA 1
ATOM 695 C C . CYS A 1 88 ? 6.207 -0.977 -14.709 1.00 81.25 88 CYS A C 1
ATOM 697 O O . CYS A 1 88 ? 7.210 -0.501 -15.239 1.00 81.25 88 CYS A O 1
ATOM 699 N N . GLY A 1 89 ? 5.009 -0.391 -14.822 1.00 76.25 89 GLY A N 1
ATOM 700 C CA . GLY A 1 89 ? 4.763 0.797 -15.659 1.00 76.25 89 GLY A CA 1
ATOM 701 C C . GLY A 1 89 ? 5.525 2.072 -15.253 1.00 76.25 89 GLY A C 1
ATOM 702 O O . GLY A 1 89 ? 5.557 3.027 -16.023 1.00 76.25 89 GLY A O 1
ATOM 703 N N . PHE A 1 90 ? 6.163 2.087 -14.075 1.00 74.62 90 PHE A N 1
ATOM 704 C CA . PHE A 1 90 ? 7.009 3.187 -13.582 1.00 74.62 90 PHE A CA 1
ATOM 705 C C . PHE A 1 90 ? 8.518 2.947 -13.770 1.00 74.62 90 PHE A C 1
ATOM 707 O O . PHE A 1 90 ? 9.337 3.741 -13.305 1.00 74.62 90 PHE A O 1
ATOM 714 N N . ARG A 1 91 ? 8.904 1.814 -14.365 1.00 77.94 91 ARG A N 1
ATOM 715 C CA . ARG A 1 91 ? 10.301 1.398 -14.563 1.00 77.94 91 ARG A CA 1
ATOM 716 C C . ARG A 1 91 ? 10.556 1.081 -16.040 1.00 77.94 91 ARG A C 1
ATOM 718 O O . ARG A 1 91 ? 11.108 0.038 -16.350 1.00 77.94 91 ARG A O 1
ATOM 725 N N . GLU A 1 92 ? 10.151 1.993 -16.926 1.00 69.06 92 GLU A N 1
ATOM 726 C CA . GLU A 1 92 ? 10.302 1.863 -18.390 1.00 69.06 92 GLU A CA 1
ATOM 727 C C . GLU A 1 92 ? 11.757 1.719 -18.840 1.00 69.06 92 GLU A C 1
ATOM 729 O O . GLU A 1 92 ? 12.063 0.982 -19.768 1.00 69.06 92 GLU A O 1
ATOM 734 N N . GLY A 1 93 ? 12.681 2.403 -18.161 1.00 76.00 93 GLY A N 1
ATOM 735 C CA . GLY A 1 93 ? 14.109 2.316 -18.479 1.00 76.00 93 GLY A CA 1
ATOM 736 C C . GLY A 1 93 ? 14.746 0.958 -18.161 1.00 76.00 93 GLY A C 1
ATOM 737 O O . GLY A 1 93 ? 15.956 0.816 -18.311 1.00 76.00 93 GLY A O 1
ATOM 738 N N . GLU A 1 94 ? 13.972 -0.014 -17.677 1.00 83.19 94 GLU A N 1
ATOM 739 C CA . GLU A 1 94 ? 14.432 -1.340 -17.273 1.00 8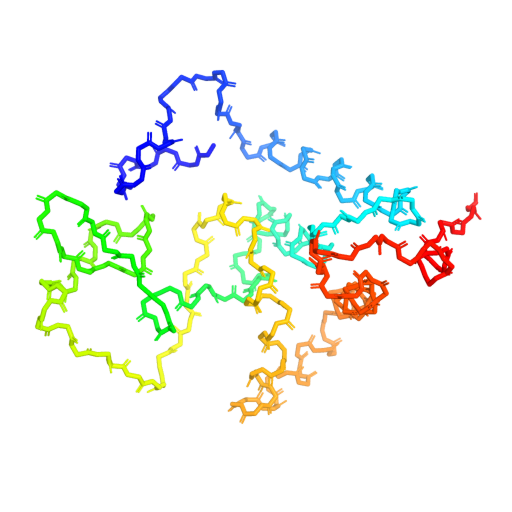3.19 94 GLU A CA 1
ATOM 740 C C . GLU A 1 94 ? 13.823 -2.425 -18.173 1.00 83.19 94 GLU A C 1
ATOM 742 O O . GLU A 1 94 ? 13.177 -3.352 -17.689 1.00 83.19 94 GLU A O 1
ATOM 747 N N . ASP A 1 95 ? 14.041 -2.294 -19.484 1.00 86.62 95 ASP A N 1
ATOM 748 C CA . ASP A 1 95 ? 13.600 -3.252 -20.502 1.00 86.62 95 ASP A CA 1
ATOM 749 C C . ASP A 1 95 ? 14.181 -4.654 -20.232 1.00 86.62 95 ASP A C 1
ATOM 751 O O . ASP A 1 95 ? 15.399 -4.853 -20.171 1.00 86.62 95 ASP A O 1
ATOM 755 N N . MET A 1 96 ? 13.293 -5.631 -20.041 1.00 85.50 96 MET A N 1
ATOM 756 C CA . MET A 1 96 ? 13.622 -7.034 -19.778 1.00 85.50 96 MET A CA 1
ATOM 757 C C . MET A 1 96 ? 13.594 -7.889 -21.058 1.00 85.50 96 MET A C 1
ATOM 759 O O . MET A 1 96 ? 13.778 -9.105 -20.983 1.00 85.50 96 MET A O 1
ATOM 763 N N . GLY A 1 97 ? 13.390 -7.261 -22.219 1.00 88.81 97 GLY A N 1
ATOM 764 C CA . GLY A 1 97 ? 13.317 -7.872 -23.540 1.00 88.81 97 GLY A CA 1
ATOM 765 C C . GLY A 1 97 ? 11.901 -8.272 -23.955 1.00 88.81 97 GLY A C 1
ATOM 766 O O . GLY A 1 97 ? 10.938 -8.148 -23.198 1.00 88.81 97 GLY A O 1
ATOM 767 N N . ALA A 1 98 ? 11.781 -8.784 -25.183 1.00 91.31 98 ALA A N 1
ATOM 768 C CA . ALA A 1 98 ? 10.521 -9.271 -25.739 1.00 91.31 98 ALA A CA 1
ATOM 769 C C . ALA A 1 98 ? 9.886 -10.334 -24.832 1.00 91.31 98 ALA A C 1
ATOM 771 O O . ALA A 1 98 ? 10.538 -11.321 -24.481 1.00 91.31 98 ALA A O 1
ATOM 772 N N . TYR A 1 99 ? 8.603 -10.159 -24.501 1.00 87.75 99 TYR A N 1
ATOM 773 C CA . TYR A 1 99 ? 7.884 -11.051 -23.588 1.00 87.75 99 TYR A CA 1
ATOM 774 C C . TYR A 1 99 ? 7.915 -12.522 -24.037 1.00 87.75 99 TYR A C 1
ATOM 776 O O . TYR A 1 99 ? 7.998 -13.425 -23.211 1.00 87.75 99 TYR A O 1
ATOM 784 N N . GLU A 1 100 ? 7.908 -12.770 -25.345 1.00 87.94 100 GLU A N 1
ATOM 785 C CA . GLU A 1 100 ? 7.968 -14.119 -25.923 1.00 87.94 100 GLU A CA 1
ATOM 786 C C . GLU A 1 100 ? 9.233 -14.894 -25.523 1.00 87.94 100 GLU A C 1
ATOM 788 O O . GLU A 1 100 ? 9.202 -16.116 -25.402 1.00 87.94 100 GLU A O 1
ATOM 793 N N . ASN A 1 101 ? 10.331 -14.175 -25.283 1.00 86.44 101 ASN A N 1
ATOM 794 C CA . ASN A 1 101 ? 11.618 -14.730 -24.868 1.00 86.44 101 ASN A CA 1
ATOM 795 C C . ASN A 1 101 ? 11.877 -14.517 -23.370 1.00 86.44 101 ASN A C 1
ATOM 797 O O . ASN A 1 101 ? 12.997 -14.720 -22.895 1.00 86.44 101 ASN A O 1
ATOM 801 N N . PHE A 1 102 ? 10.872 -14.049 -22.627 1.00 75.88 102 PHE A N 1
ATOM 802 C CA . PHE A 1 102 ? 11.035 -13.697 -21.231 1.00 75.88 102 PHE A CA 1
ATOM 803 C C . PHE A 1 102 ? 11.131 -14.952 -20.365 1.00 75.88 102 PHE A C 1
ATOM 805 O O . PHE A 1 102 ? 10.152 -15.663 -20.134 1.00 75.88 102 PHE A O 1
ATOM 812 N N . GLU A 1 103 ? 12.318 -15.189 -19.819 1.00 74.62 103 GLU A N 1
ATOM 813 C CA . GLU A 1 103 ? 12.510 -16.169 -18.761 1.00 74.62 103 GLU A CA 1
ATOM 814 C C . GLU A 1 103 ? 12.293 -15.498 -17.407 1.00 74.62 103 GLU A C 1
ATOM 816 O O . GLU A 1 103 ? 13.070 -14.639 -16.978 1.00 74.62 103 GLU A O 1
ATOM 821 N N . ALA A 1 104 ? 11.241 -15.913 -16.700 1.00 65.38 104 ALA A N 1
ATOM 822 C CA . ALA A 1 104 ? 11.013 -15.480 -15.332 1.00 65.38 104 ALA A CA 1
ATOM 823 C C . ALA A 1 104 ? 12.178 -15.952 -14.447 1.00 65.38 104 ALA A C 1
ATOM 825 O O . ALA A 1 104 ? 12.228 -17.104 -14.012 1.00 65.38 104 ALA A O 1
ATOM 826 N N . LYS A 1 105 ? 13.123 -15.054 -14.155 1.00 61.53 105 LYS A N 1
ATOM 827 C CA . LYS A 1 105 ? 14.159 -15.286 -13.144 1.00 61.53 105 LYS A CA 1
ATOM 828 C C . LYS A 1 105 ? 13.510 -15.218 -11.763 1.00 61.53 105 LYS A C 1
ATOM 830 O O . LYS A 1 105 ? 13.445 -14.169 -11.133 1.00 61.53 105 LYS A O 1
ATOM 835 N N . GLY A 1 106 ? 12.961 -16.349 -11.333 1.00 54.97 106 GLY A N 1
ATOM 836 C CA . GLY A 1 106 ? 12.281 -16.494 -10.054 1.00 54.97 106 GLY A CA 1
ATOM 837 C C . GLY A 1 106 ? 13.237 -16.777 -8.894 1.00 54.97 106 GLY A C 1
ATOM 838 O O . GLY A 1 106 ? 14.148 -17.590 -9.014 1.00 54.97 106 GLY A O 1
ATOM 839 N N . PHE A 1 107 ? 12.912 -16.167 -7.752 1.00 44.31 107 PHE A N 1
ATOM 840 C CA . PHE A 1 107 ? 13.402 -16.426 -6.390 1.00 44.31 107 PHE A CA 1
ATOM 841 C C . PHE A 1 107 ? 14.822 -15.941 -6.030 1.00 44.31 107 PHE A C 1
ATOM 843 O O . PHE A 1 107 ? 15.824 -16.315 -6.625 1.00 44.31 107 PHE A O 1
ATOM 850 N N . GLY A 1 108 ? 14.896 -15.113 -4.976 1.00 52.09 108 GLY A N 1
ATOM 851 C CA . GLY A 1 108 ? 16.143 -14.651 -4.342 1.00 52.09 108 GLY A CA 1
ATOM 852 C C . GLY A 1 108 ? 16.486 -13.170 -4.544 1.00 52.09 108 GLY A C 1
ATOM 853 O O . GLY A 1 108 ? 17.397 -12.658 -3.894 1.00 52.09 108 GLY A O 1
ATOM 854 N N . MET A 1 109 ? 15.759 -12.448 -5.402 1.00 67.00 109 MET A N 1
ATOM 855 C CA . MET A 1 109 ? 15.975 -11.011 -5.590 1.00 67.00 109 MET A CA 1
ATOM 856 C C . MET A 1 109 ? 15.305 -10.202 -4.475 1.00 67.00 109 MET A C 1
ATOM 858 O O . MET A 1 109 ? 14.118 -10.356 -4.194 1.00 67.00 109 MET A O 1
ATOM 862 N N . LYS A 1 110 ? 16.068 -9.306 -3.840 1.00 74.06 110 LYS A N 1
ATOM 863 C CA . LYS A 1 110 ? 15.550 -8.419 -2.795 1.00 74.06 110 LYS A CA 1
ATOM 864 C C . LYS A 1 110 ? 14.714 -7.303 -3.421 1.00 74.06 110 LYS A C 1
ATOM 866 O O . LYS A 1 110 ? 15.199 -6.549 -4.262 1.00 74.06 110 LYS A O 1
ATOM 871 N N . ALA A 1 111 ? 13.482 -7.144 -2.951 1.00 80.06 111 ALA A N 1
ATOM 872 C CA . ALA A 1 111 ? 12.626 -6.035 -3.347 1.00 80.06 111 ALA A CA 1
ATOM 873 C C . ALA A 1 111 ? 13.160 -4.704 -2.783 1.00 80.06 111 ALA A C 1
ATOM 875 O O . ALA A 1 111 ? 13.194 -4.500 -1.567 1.00 80.06 111 ALA A O 1
ATOM 876 N N . VAL A 1 112 ? 13.583 -3.787 -3.662 1.00 78.88 112 VAL A N 1
ATOM 877 C CA . VAL A 1 112 ? 14.187 -2.492 -3.270 1.00 78.88 112 VAL A CA 1
ATOM 878 C C . VAL A 1 112 ? 13.401 -1.264 -3.732 1.00 78.88 112 VAL A C 1
ATOM 880 O O . VAL A 1 112 ? 13.587 -0.177 -3.185 1.00 78.88 112 VAL A O 1
ATOM 883 N N . CYS A 1 113 ? 12.515 -1.415 -4.720 1.00 80.38 113 CYS A N 1
ATOM 884 C CA . CYS A 1 113 ? 11.809 -0.289 -5.327 1.00 80.38 113 CYS A CA 1
ATOM 885 C C . CYS A 1 113 ? 10.761 0.308 -4.376 1.00 80.38 113 CYS A C 1
ATOM 887 O O . CYS A 1 113 ? 9.953 -0.419 -3.803 1.00 80.38 113 CYS A O 1
ATOM 889 N N . ARG A 1 114 ? 10.735 1.642 -4.249 1.00 80.69 114 ARG A N 1
ATOM 890 C CA . ARG A 1 114 ? 9.746 2.387 -3.443 1.00 80.69 114 ARG A CA 1
ATOM 891 C C . ARG A 1 114 ? 9.152 3.604 -4.163 1.00 80.69 114 ARG A C 1
ATOM 893 O O . ARG A 1 114 ? 8.553 4.453 -3.521 1.00 80.69 114 ARG A O 1
ATOM 900 N N . LYS A 1 115 ? 9.302 3.686 -5.488 1.00 76.25 115 LYS A N 1
ATOM 901 C CA . LYS A 1 115 ? 9.013 4.897 -6.281 1.00 76.25 115 LYS A CA 1
ATOM 902 C C . LYS A 1 115 ? 7.525 5.242 -6.426 1.00 76.25 115 LYS A C 1
ATOM 904 O O . LYS A 1 115 ? 7.190 6.387 -6.698 1.00 76.25 115 LYS A O 1
ATOM 909 N N . CYS A 1 116 ? 6.636 4.257 -6.303 1.00 75.19 116 CYS A N 1
ATOM 910 C CA . CYS A 1 116 ? 5.234 4.434 -6.674 1.00 75.19 116 CYS A CA 1
ATOM 911 C C . CYS A 1 116 ? 4.395 4.968 -5.509 1.00 75.19 116 CYS A C 1
ATOM 913 O O . CYS A 1 116 ? 4.334 4.315 -4.462 1.00 75.19 116 CYS A O 1
ATOM 915 N N . ASP A 1 117 ? 3.691 6.076 -5.767 1.00 74.75 117 ASP A N 1
ATOM 916 C CA . ASP A 1 117 ? 2.515 6.520 -5.005 1.00 74.75 117 ASP A CA 1
ATOM 917 C C . ASP A 1 117 ? 1.247 5.840 -5.493 1.00 74.75 117 ASP A C 1
ATOM 919 O O . ASP A 1 117 ? 0.345 5.578 -4.718 1.00 74.75 117 ASP A O 1
ATOM 923 N N . TRP A 1 118 ? 1.130 5.664 -6.812 1.00 62.59 118 TRP A N 1
ATOM 924 C CA . TRP A 1 118 ? -0.152 5.427 -7.471 1.00 62.59 118 TRP A CA 1
ATOM 925 C C . TRP A 1 118 ? -0.582 3.965 -7.444 1.00 62.59 118 TRP A C 1
ATOM 927 O O . TRP A 1 118 ? -1.764 3.679 -7.275 1.00 62.59 118 TRP A O 1
ATOM 937 N N . GLU A 1 119 ? 0.377 3.042 -7.383 1.00 54.62 119 GLU A N 1
ATOM 938 C CA . GLU A 1 119 ? 0.128 1.732 -6.783 1.00 54.62 119 GLU A CA 1
ATOM 939 C C . GLU A 1 119 ? 0.048 1.841 -5.253 1.00 54.62 119 GLU A C 1
ATOM 941 O O . GLU A 1 119 ? 0.587 1.023 -4.520 1.00 54.62 119 GLU A O 1
ATOM 946 N N . CYS A 1 120 ? -0.700 2.826 -4.745 1.00 46.25 120 CYS A N 1
ATOM 947 C CA . CYS A 1 120 ? -1.248 2.881 -3.386 1.00 46.25 120 CYS A CA 1
ATOM 948 C C . CYS A 1 120 ? -2.051 1.602 -3.037 1.00 46.25 120 CYS A C 1
ATOM 950 O O . CYS A 1 120 ? -2.440 1.411 -1.889 1.00 46.25 120 CYS A O 1
ATOM 952 N N . PHE A 1 121 ? -2.235 0.702 -4.013 1.00 48.38 121 PHE A N 1
ATOM 953 C CA . PHE A 1 121 ? -2.484 -0.733 -3.894 1.00 48.38 121 PHE A CA 1
ATOM 954 C C . PHE A 1 121 ? -1.215 -1.585 -3.680 1.00 48.38 121 PHE A C 1
ATOM 956 O O . PHE A 1 121 ? -1.179 -2.742 -4.097 1.00 48.38 121 PHE A O 1
ATOM 963 N N . ARG A 1 122 ? -0.219 -1.114 -2.914 1.00 53.38 122 ARG A N 1
ATOM 964 C CA . ARG A 1 122 ? 0.763 -1.982 -2.219 1.00 53.38 122 ARG A CA 1
ATOM 965 C C . ARG A 1 122 ? 0.090 -2.895 -1.175 1.00 53.38 122 ARG A C 1
ATOM 967 O O . ARG A 1 122 ? 0.690 -3.259 -0.171 1.00 53.38 122 ARG A O 1
ATOM 974 N N . ASP A 1 123 ? -1.169 -3.245 -1.403 1.00 59.12 123 ASP A N 1
ATOM 975 C CA . ASP A 1 123 ? -2.017 -4.083 -0.583 1.00 59.12 123 ASP A CA 1
ATOM 976 C C . ASP A 1 123 ? -1.455 -5.508 -0.509 1.00 59.12 123 ASP A C 1
ATOM 978 O O . ASP A 1 123 ? -1.296 -5.997 0.602 1.00 59.12 123 ASP A O 1
ATOM 982 N N . PRO A 1 124 ? -0.959 -6.143 -1.593 1.00 59.97 124 PRO A N 1
ATOM 983 C CA . PRO A 1 124 ? -0.311 -7.439 -1.451 1.00 59.97 124 PRO A CA 1
ATOM 984 C C . PRO A 1 124 ? 1.078 -7.302 -0.836 1.00 59.97 124 PRO A C 1
ATOM 986 O O . PRO A 1 124 ? 1.353 -7.968 0.143 1.00 59.97 124 PRO A O 1
ATOM 989 N N . SER A 1 125 ? 1.973 -6.440 -1.332 1.00 68.44 125 SER A N 1
ATOM 990 C CA . SER A 1 125 ? 3.342 -6.409 -0.792 1.00 68.44 125 SER A CA 1
ATOM 991 C C . SER A 1 125 ? 3.382 -5.934 0.662 1.00 68.44 125 SER A C 1
ATOM 993 O O . SER A 1 125 ? 3.911 -6.645 1.496 1.00 68.44 125 SER A O 1
ATOM 995 N N . THR A 1 126 ? 2.770 -4.814 1.046 1.00 73.75 126 THR A N 1
ATOM 996 C CA . THR A 1 126 ? 2.838 -4.357 2.447 1.00 73.75 126 THR A CA 1
ATOM 997 C C . THR A 1 126 ? 2.045 -5.265 3.403 1.00 73.75 126 THR A C 1
ATOM 999 O O . THR A 1 126 ? 2.476 -5.443 4.545 1.00 73.75 126 THR A O 1
ATOM 1002 N N . LEU A 1 127 ? 0.930 -5.887 2.975 1.00 78.12 127 LEU A N 1
ATOM 1003 C CA . LEU A 1 127 ? 0.200 -6.835 3.833 1.00 78.12 127 LEU A CA 1
ATOM 1004 C C . LEU A 1 127 ? 0.818 -8.239 3.857 1.00 78.12 127 LEU A C 1
ATOM 1006 O O . LEU A 1 127 ? 0.783 -8.878 4.909 1.00 78.12 127 LEU A O 1
ATOM 1010 N N . LEU A 1 128 ? 1.390 -8.715 2.747 1.00 79.31 128 LEU A N 1
ATOM 1011 C CA . LEU A 1 128 ? 1.995 -10.047 2.616 1.00 79.31 128 LEU A CA 1
ATOM 1012 C C . LEU A 1 128 ? 3.470 -10.072 3.017 1.00 79.31 128 LEU A C 1
ATOM 1014 O O . LEU A 1 128 ? 3.944 -11.113 3.459 1.00 79.31 128 LEU A O 1
ATOM 1018 N N . SER A 1 129 ? 4.205 -8.962 2.912 1.00 77.88 129 SER A N 1
ATOM 1019 C CA . SER A 1 129 ? 5.645 -8.941 3.186 1.00 77.88 129 SER A CA 1
ATOM 1020 C C . SER A 1 129 ? 6.019 -9.347 4.609 1.00 77.88 129 SER A C 1
ATOM 1022 O O . SER A 1 129 ? 7.005 -10.061 4.741 1.00 77.88 129 SER A O 1
ATOM 1024 N N . PRO A 1 130 ? 5.262 -9.013 5.674 1.00 83.50 130 PRO A N 1
ATOM 1025 C CA . PRO A 1 130 ? 5.520 -9.601 6.987 1.00 83.50 130 PRO A CA 1
ATOM 1026 C C . PRO A 1 130 ? 5.428 -11.134 6.997 1.00 83.50 130 PRO A C 1
ATOM 1028 O O . PRO A 1 130 ? 6.191 -11.789 7.702 1.00 83.50 130 PRO A O 1
ATOM 1031 N N . PHE A 1 131 ? 4.526 -11.722 6.201 1.00 83.50 131 PHE A N 1
ATOM 1032 C CA . PHE A 1 131 ? 4.442 -13.176 6.054 1.00 83.50 131 PHE A CA 1
ATOM 1033 C C . PHE A 1 131 ? 5.616 -13.728 5.242 1.00 83.50 131 PHE A C 1
ATOM 1035 O O . PHE A 1 131 ? 6.184 -14.738 5.637 1.00 83.50 131 PHE A O 1
ATOM 1042 N N . THR A 1 132 ? 6.022 -13.080 4.144 1.00 77.75 132 THR A N 1
ATOM 1043 C CA . THR A 1 132 ? 7.182 -13.545 3.361 1.00 77.75 132 THR A CA 1
ATOM 1044 C C . THR A 1 132 ? 8.486 -13.399 4.148 1.00 77.75 132 THR A C 1
ATOM 1046 O O . THR A 1 132 ? 9.290 -14.323 4.172 1.00 77.75 132 THR A O 1
ATOM 1049 N N . GLU A 1 133 ? 8.669 -12.289 4.871 1.00 81.88 133 GLU A N 1
ATOM 1050 C CA . GLU A 1 133 ? 9.841 -12.043 5.719 1.00 81.88 133 GLU A CA 1
ATOM 1051 C C . GLU A 1 133 ? 9.939 -13.060 6.859 1.00 81.88 133 GLU A C 1
ATOM 1053 O O . GLU A 1 133 ? 11.040 -13.453 7.226 1.00 81.88 133 GLU A O 1
ATOM 1058 N N . PHE A 1 134 ? 8.815 -13.550 7.391 1.00 83.75 134 PHE A N 1
ATOM 1059 C CA . PHE A 1 134 ? 8.839 -14.630 8.378 1.00 83.75 134 PHE A CA 1
ATOM 1060 C C . PHE A 1 134 ? 9.524 -15.898 7.839 1.00 83.75 134 PHE A C 1
ATOM 1062 O O . PHE A 1 134 ? 10.293 -16.526 8.566 1.00 83.75 134 PHE A O 1
ATOM 1069 N N . PHE A 1 135 ? 9.274 -16.259 6.576 1.00 83.50 135 PHE A N 1
ATOM 1070 C CA . PHE A 1 135 ? 9.863 -17.449 5.953 1.00 83.50 135 PHE A CA 1
ATOM 1071 C C . PHE A 1 135 ? 11.277 -17.209 5.410 1.00 83.50 135 PHE A C 1
ATOM 1073 O O . PHE A 1 135 ? 12.098 -18.121 5.439 1.00 83.50 135 PHE A O 1
ATOM 1080 N N . GLU A 1 136 ? 11.579 -16.000 4.935 1.00 79.81 136 GLU A N 1
ATOM 1081 C CA . GLU A 1 136 ? 12.879 -15.666 4.338 1.00 79.81 136 GLU A CA 1
ATOM 1082 C C . GLU A 1 136 ? 13.910 -15.209 5.393 1.00 79.81 136 GLU A C 1
ATOM 1084 O O . GLU A 1 136 ? 15.078 -15.600 5.346 1.00 79.81 136 GLU A O 1
ATOM 1089 N N . HIS A 1 137 ? 13.491 -14.389 6.366 1.00 81.94 137 HIS A N 1
ATOM 1090 C CA . HIS A 1 137 ? 14.356 -13.664 7.308 1.00 81.94 137 HIS A CA 1
ATOM 1091 C C . HIS A 1 137 ? 13.711 -13.465 8.704 1.00 81.94 137 HIS A C 1
ATOM 1093 O O . HIS A 1 137 ? 13.513 -12.330 9.153 1.00 81.94 137 HIS A O 1
ATOM 1099 N N . PRO A 1 138 ? 13.445 -14.542 9.468 1.00 84.12 138 PRO A N 1
ATOM 1100 C CA . PRO A 1 138 ? 12.673 -14.474 10.716 1.00 84.12 138 PRO A CA 1
ATOM 1101 C C . PRO A 1 138 ? 13.273 -13.546 11.788 1.00 84.12 138 PRO A C 1
ATOM 1103 O O . PRO A 1 138 ? 12.538 -12.853 12.492 1.00 84.12 138 PRO A O 1
ATOM 1106 N N . ALA A 1 139 ? 14.604 -13.477 11.905 1.00 86.75 139 ALA A N 1
ATOM 1107 C CA . ALA A 1 139 ? 15.270 -12.573 12.850 1.00 86.75 139 ALA A CA 1
ATOM 1108 C C . ALA A 1 139 ? 15.073 -11.085 12.490 1.00 86.75 139 ALA A C 1
ATOM 1110 O O . ALA A 1 139 ? 14.922 -10.247 13.383 1.00 86.75 139 ALA A O 1
ATOM 1111 N N . GLY A 1 140 ? 15.034 -10.767 11.190 1.00 83.44 140 GLY A N 1
ATOM 1112 C CA . GLY A 1 140 ? 14.748 -9.421 10.686 1.00 83.44 140 GLY A CA 1
ATOM 1113 C C . GLY A 1 140 ? 13.339 -8.974 11.063 1.00 83.44 140 GLY A C 1
ATOM 1114 O O . GLY A 1 140 ? 13.168 -7.894 11.637 1.00 83.44 140 GLY A O 1
ATOM 1115 N N . LEU A 1 141 ? 12.361 -9.869 10.890 1.00 85.88 141 LEU A N 1
ATOM 1116 C CA . LEU A 1 141 ? 10.977 -9.607 11.269 1.00 85.88 141 LEU A CA 1
ATOM 1117 C C . LEU A 1 141 ? 10.833 -9.349 12.774 1.00 85.88 141 LEU A C 1
ATOM 1119 O O . LEU A 1 141 ? 10.179 -8.384 13.163 1.00 85.88 141 LEU A O 1
ATOM 1123 N N . ILE A 1 142 ? 11.456 -10.169 13.632 1.00 86.69 142 ILE A N 1
ATOM 1124 C CA . ILE A 1 142 ? 11.399 -9.983 15.095 1.00 86.69 142 ILE A CA 1
ATOM 1125 C C . ILE A 1 142 ? 11.944 -8.606 15.485 1.00 86.69 142 ILE A C 1
ATOM 1127 O O . ILE A 1 142 ? 11.305 -7.881 16.253 1.00 86.69 142 ILE A O 1
ATOM 1131 N N . SER A 1 143 ? 13.094 -8.223 14.924 1.00 87.75 143 SER A N 1
ATOM 1132 C CA . SER A 1 143 ? 13.678 -6.898 15.141 1.00 87.75 143 SER A CA 1
ATOM 1133 C C . SER A 1 143 ? 12.718 -5.789 14.704 1.00 87.75 143 SER A C 1
ATOM 1135 O O . SER A 1 143 ? 12.469 -4.842 15.452 1.00 87.75 143 SER A O 1
ATOM 1137 N N . ARG A 1 144 ? 12.099 -5.916 13.526 1.00 86.25 144 ARG A N 1
ATOM 1138 C CA . ARG A 1 144 ? 11.151 -4.915 13.028 1.00 86.25 144 ARG A CA 1
ATOM 1139 C C . ARG A 1 144 ? 9.902 -4.814 13.902 1.00 86.25 144 ARG A C 1
ATOM 1141 O O . ARG A 1 144 ? 9.470 -3.708 14.206 1.00 86.25 144 ARG A O 1
ATOM 1148 N N . VAL A 1 145 ? 9.345 -5.941 14.350 1.00 88.38 145 VAL A N 1
ATOM 1149 C CA . VAL A 1 145 ? 8.184 -5.977 15.259 1.00 88.38 145 VAL A CA 1
ATOM 1150 C C . VAL A 1 145 ? 8.490 -5.272 16.578 1.00 88.38 145 VAL A C 1
ATOM 1152 O O . VAL A 1 145 ? 7.649 -4.529 17.088 1.00 88.38 145 VAL A O 1
ATOM 1155 N N . ALA A 1 146 ? 9.692 -5.471 17.121 1.00 89.44 146 ALA A N 1
ATOM 1156 C CA . ALA A 1 146 ? 10.114 -4.811 18.350 1.00 89.44 146 ALA A CA 1
ATOM 1157 C C . ALA A 1 146 ? 10.234 -3.286 18.180 1.00 89.44 146 ALA A C 1
ATOM 1159 O O . ALA A 1 146 ? 9.827 -2.544 19.079 1.00 89.44 146 ALA A O 1
ATOM 1160 N N . ASN A 1 147 ? 10.745 -2.841 17.028 1.00 89.56 147 ASN A N 1
ATOM 1161 C CA . ASN A 1 147 ? 11.066 -1.441 16.749 1.00 89.56 147 ASN A CA 1
ATOM 1162 C C . ASN A 1 147 ? 9.908 -0.628 16.136 1.00 89.56 147 ASN A C 1
ATOM 1164 O O . ASN A 1 147 ? 9.903 0.592 16.261 1.00 89.56 147 ASN A O 1
ATOM 1168 N N . ASP A 1 148 ? 8.905 -1.266 15.522 1.00 91.88 148 ASP A N 1
ATOM 1169 C CA . ASP A 1 148 ? 7.807 -0.583 14.819 1.00 91.88 148 ASP A CA 1
ATOM 1170 C C . ASP A 1 148 ? 6.419 -1.086 15.243 1.00 91.88 148 ASP A C 1
ATOM 1172 O O . ASP A 1 148 ? 5.598 -1.574 14.460 1.00 91.88 148 ASP A O 1
ATOM 1176 N N . ARG A 1 149 ? 6.141 -0.966 16.542 1.00 93.00 149 ARG A N 1
ATOM 1177 C CA . ARG A 1 149 ? 4.879 -1.427 17.145 1.00 93.00 149 ARG A CA 1
ATOM 1178 C C . ARG A 1 149 ? 3.642 -0.785 16.519 1.00 93.00 149 ARG A C 1
ATOM 1180 O O . ARG A 1 149 ? 2.587 -1.416 16.457 1.00 93.00 149 ARG A O 1
ATOM 1187 N N . GLU A 1 150 ? 3.753 0.468 16.083 1.00 94.50 150 GLU A N 1
ATOM 1188 C CA . GLU A 1 150 ? 2.651 1.192 15.454 1.00 94.50 150 GLU A CA 1
ATOM 1189 C C . GLU A 1 150 ? 2.261 0.558 14.117 1.00 94.50 150 GLU A C 1
ATOM 1191 O O . GLU A 1 150 ? 1.076 0.279 13.907 1.00 94.50 150 GLU A O 1
ATOM 1196 N N . PHE A 1 151 ? 3.245 0.274 13.256 1.00 92.56 151 PHE A N 1
ATOM 1197 C CA . PHE A 1 151 ? 3.007 -0.391 11.981 1.00 92.56 151 PHE A CA 1
ATOM 1198 C C . PHE A 1 151 ? 2.326 -1.741 12.185 1.00 92.56 151 PHE A C 1
ATOM 1200 O O . PHE A 1 151 ? 1.277 -1.985 11.597 1.00 92.56 151 PHE A O 1
ATOM 1207 N N . PHE A 1 152 ? 2.851 -2.597 13.067 1.00 92.81 152 PHE A N 1
ATOM 1208 C CA . PHE A 1 152 ? 2.285 -3.936 13.267 1.00 92.81 152 PHE A CA 1
ATOM 1209 C C . PHE A 1 152 ? 0.902 -3.923 13.919 1.00 92.81 152 PHE A C 1
ATOM 1211 O O . PHE A 1 152 ? 0.074 -4.790 13.624 1.00 92.81 152 PHE A O 1
ATOM 1218 N N . ARG A 1 153 ? 0.609 -2.929 14.768 1.00 94.88 153 ARG A N 1
ATOM 1219 C CA . ARG A 1 153 ? -0.749 -2.716 15.282 1.00 94.88 153 ARG A CA 1
ATOM 1220 C C . ARG A 1 153 ? -1.717 -2.414 14.136 1.00 94.88 153 ARG A C 1
ATOM 1222 O O . ARG A 1 153 ? -2.746 -3.080 14.038 1.00 94.88 153 ARG A O 1
ATOM 1229 N N . LEU A 1 154 ? -1.383 -1.449 13.276 1.00 94.06 154 LEU A N 1
ATOM 1230 C CA . LEU A 1 154 ? -2.217 -1.079 12.127 1.00 94.06 154 LEU A CA 1
ATOM 1231 C C . LEU A 1 154 ? -2.331 -2.215 11.114 1.00 94.06 154 LEU A C 1
ATOM 1233 O O . LEU A 1 154 ? -3.431 -2.519 10.676 1.00 94.06 154 LEU A O 1
ATOM 1237 N N . TRP A 1 155 ? -1.229 -2.895 10.811 1.00 93.25 155 TRP A N 1
ATOM 1238 C CA . TRP A 1 155 ? -1.208 -4.046 9.916 1.00 93.25 155 TRP A CA 1
ATOM 1239 C C . TRP A 1 155 ? -2.154 -5.147 10.409 1.00 93.25 155 TRP A C 1
ATOM 1241 O O . TRP A 1 155 ? -2.984 -5.645 9.656 1.00 93.25 155 TRP A O 1
ATOM 1251 N N . LYS A 1 156 ? -2.128 -5.474 11.708 1.00 93.50 156 LYS A N 1
ATOM 1252 C CA . LYS A 1 156 ? -3.065 -6.447 12.291 1.00 93.50 156 LYS A CA 1
ATOM 1253 C C . LYS A 1 156 ? -4.521 -5.977 12.203 1.00 93.50 156 LYS A C 1
ATOM 1255 O O . LYS A 1 156 ? -5.411 -6.802 11.993 1.00 93.50 156 LYS A O 1
ATOM 1260 N N . GLU A 1 157 ? -4.784 -4.686 12.401 1.00 94.00 157 GLU A N 1
ATOM 1261 C CA . GLU A 1 157 ? -6.116 -4.095 12.206 1.00 94.00 157 GLU A CA 1
ATOM 1262 C C . GLU A 1 157 ? -6.570 -4.211 10.745 1.00 94.00 157 GLU A C 1
ATOM 1264 O O . GLU A 1 157 ? -7.712 -4.597 10.497 1.00 94.00 157 GLU A O 1
ATOM 1269 N N . ASP A 1 158 ? -5.673 -3.954 9.794 1.00 93.44 158 ASP A N 1
ATOM 1270 C CA . ASP A 1 158 ? -5.929 -4.040 8.358 1.00 93.44 158 ASP A CA 1
ATOM 1271 C C . ASP A 1 158 ? -6.206 -5.482 7.913 1.00 93.44 158 ASP A C 1
ATOM 1273 O O . ASP A 1 158 ? -7.206 -5.715 7.242 1.00 93.44 158 ASP A O 1
ATOM 1277 N N . ILE A 1 159 ? -5.433 -6.474 8.371 1.00 92.50 159 ILE A N 1
ATOM 1278 C CA . ILE A 1 159 ? -5.688 -7.900 8.083 1.00 92.50 159 ILE A CA 1
ATOM 1279 C C . ILE A 1 159 ? -7.055 -8.348 8.618 1.00 92.50 159 ILE A C 1
ATOM 1281 O O . ILE A 1 159 ? -7.816 -9.038 7.932 1.00 92.50 159 ILE A O 1
ATOM 1285 N N . LYS A 1 160 ? -7.404 -7.944 9.846 1.00 94.38 160 LYS A N 1
ATOM 1286 C CA . LYS A 1 160 ? -8.727 -8.243 10.416 1.00 94.38 160 LYS A CA 1
ATOM 1287 C C . LYS A 1 160 ? -9.840 -7.599 9.596 1.00 94.38 160 LYS A C 1
ATOM 1289 O O . LYS A 1 160 ? -10.870 -8.230 9.369 1.00 94.38 160 LYS A O 1
ATOM 1294 N N . TYR A 1 161 ? -9.638 -6.360 9.163 1.00 94.69 161 TYR A N 1
ATOM 1295 C CA . TYR A 1 161 ? -10.610 -5.628 8.366 1.00 94.69 161 TYR A CA 1
ATOM 1296 C C . TYR A 1 161 ? -10.783 -6.226 6.964 1.00 94.69 161 TYR A C 1
ATOM 1298 O O . TYR A 1 161 ? -11.910 -6.413 6.507 1.00 94.69 161 TYR A O 1
ATOM 1306 N N . TYR A 1 162 ? -9.679 -6.616 6.326 1.00 92.56 162 TYR A N 1
ATOM 1307 C CA . TYR A 1 162 ? -9.650 -7.332 5.052 1.00 92.56 162 TYR A CA 1
ATOM 1308 C C . TYR A 1 162 ? -10.485 -8.620 5.116 1.00 92.56 162 TYR A C 1
ATOM 1310 O O . TYR A 1 162 ? -11.351 -8.853 4.269 1.00 92.56 162 TYR A O 1
ATOM 1318 N N . SER A 1 163 ? -10.316 -9.402 6.188 1.00 93.25 163 SER A N 1
ATOM 1319 C CA . SER A 1 163 ? -11.131 -10.592 6.462 1.00 93.25 163 SER A CA 1
ATOM 1320 C C . SER A 1 163 ? -12.612 -10.261 6.713 1.00 93.25 163 SER A C 1
ATOM 1322 O O . SER A 1 163 ? -13.494 -10.897 6.134 1.00 93.25 163 SER A O 1
ATOM 1324 N N . ALA A 1 164 ? -12.914 -9.222 7.503 1.00 95.19 164 ALA A N 1
ATOM 1325 C CA . ALA A 1 164 ? -14.290 -8.777 7.755 1.00 95.19 164 ALA A CA 1
ATOM 1326 C C . ALA A 1 164 ? -15.012 -8.314 6.478 1.00 95.19 164 ALA A C 1
ATOM 1328 O O . ALA A 1 164 ? -16.215 -8.526 6.338 1.00 95.19 164 ALA A O 1
ATOM 1329 N N . CYS A 1 165 ? -14.274 -7.760 5.513 1.00 93.69 165 CYS A N 1
ATOM 1330 C CA . CYS A 1 165 ? -14.781 -7.396 4.190 1.00 93.69 165 CYS A CA 1
ATOM 1331 C C . CYS A 1 165 ? -14.973 -8.598 3.247 1.00 93.69 165 CYS A C 1
ATOM 1333 O O . CYS A 1 165 ? -15.290 -8.400 2.071 1.00 93.69 165 CYS A O 1
ATOM 1335 N N . GLY A 1 166 ? -14.750 -9.830 3.720 1.00 92.75 166 GLY A N 1
ATOM 1336 C CA . GLY A 1 166 ? -14.792 -11.033 2.893 1.00 92.75 166 GLY A CA 1
ATOM 1337 C C . GLY A 1 166 ? -13.724 -11.014 1.803 1.00 92.75 166 GLY A C 1
ATOM 1338 O O . GLY A 1 166 ? -14.012 -11.407 0.671 1.00 92.75 166 GLY A O 1
ATOM 1339 N N . TYR A 1 167 ? -12.535 -10.494 2.131 1.00 90.44 167 TYR A N 1
ATOM 1340 C CA . TYR A 1 167 ? -11.405 -10.346 1.211 1.00 90.44 167 TYR A CA 1
ATOM 1341 C C . TYR A 1 167 ? -11.754 -9.504 -0.025 1.00 90.44 167 TYR A C 1
ATOM 1343 O O . TYR A 1 167 ? -11.322 -9.793 -1.135 1.00 90.44 167 TYR A O 1
ATOM 1351 N N . PHE A 1 168 ? -12.615 -8.495 0.163 1.00 89.94 168 PHE A N 1
ATOM 1352 C CA . PHE A 1 168 ? -13.091 -7.594 -0.893 1.00 89.94 168 PHE A CA 1
ATOM 1353 C C . PHE A 1 168 ? -13.710 -8.306 -2.102 1.00 89.94 168 PHE A C 1
ATOM 1355 O O . PHE A 1 168 ? -13.655 -7.817 -3.228 1.00 89.94 168 PHE A O 1
ATOM 1362 N N . ASN A 1 169 ? -14.384 -9.437 -1.876 1.00 89.75 169 ASN A N 1
ATOM 1363 C CA . ASN A 1 169 ? -15.114 -10.115 -2.939 1.00 89.75 169 ASN A CA 1
ATOM 1364 C C . ASN A 1 169 ? -16.248 -9.221 -3.486 1.00 89.75 169 ASN A C 1
ATOM 1366 O O . ASN A 1 169 ? -17.315 -9.093 -2.879 1.00 89.75 169 ASN A O 1
ATOM 1370 N N . GLY A 1 170 ? -16.026 -8.627 -4.662 1.00 87.50 170 GLY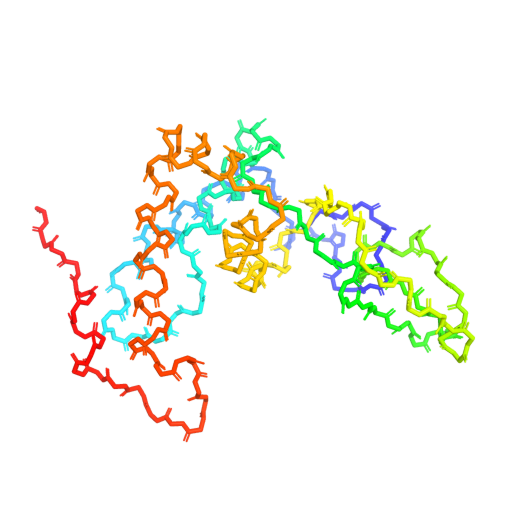 A N 1
ATOM 1371 C CA . GLY A 1 170 ? -16.971 -7.724 -5.329 1.00 87.50 170 GLY A CA 1
ATOM 1372 C C . GLY A 1 170 ? -18.279 -8.386 -5.771 1.00 87.50 170 GLY A C 1
ATOM 1373 O O . GLY A 1 170 ? -19.250 -7.688 -6.038 1.00 87.50 170 GLY A O 1
ATOM 1374 N N . ARG A 1 171 ? -18.341 -9.724 -5.791 1.00 93.25 171 ARG A N 1
ATOM 1375 C CA . ARG A 1 171 ? -19.553 -10.493 -6.120 1.00 93.25 171 ARG A CA 1
ATOM 1376 C C . ARG A 1 171 ? -20.469 -10.710 -4.915 1.00 93.25 171 ARG A C 1
ATOM 1378 O O . ARG A 1 171 ? -21.559 -11.250 -5.073 1.00 93.25 171 ARG A O 1
ATOM 1385 N N . LYS A 1 172 ? -20.020 -10.349 -3.710 1.00 92.56 172 LYS A N 1
ATOM 1386 C CA . LYS A 1 172 ? -20.784 -10.470 -2.466 1.00 92.56 172 LYS A CA 1
ATOM 1387 C C . LYS A 1 172 ? -21.042 -9.089 -1.874 1.00 92.56 172 LYS A C 1
ATOM 1389 O O . LYS A 1 172 ? -20.186 -8.199 -1.938 1.00 92.56 172 LYS A O 1
ATOM 1394 N N . MET A 1 173 ? -22.222 -8.926 -1.281 1.00 92.88 173 MET A N 1
ATOM 1395 C CA . MET A 1 173 ? -22.538 -7.740 -0.489 1.00 92.88 173 MET A CA 1
ATOM 1396 C C . MET A 1 173 ? -21.636 -7.651 0.756 1.00 92.88 173 MET A C 1
ATOM 1398 O O . MET A 1 173 ? -21.179 -8.688 1.246 1.00 92.88 173 MET A O 1
ATOM 1402 N N . PRO A 1 174 ? -21.373 -6.438 1.278 1.00 92.62 174 PRO A N 1
ATOM 1403 C CA . PRO A 1 174 ? -20.649 -6.262 2.534 1.00 92.62 174 PRO A CA 1
ATOM 1404 C C . PRO A 1 174 ? -21.350 -6.952 3.714 1.00 92.62 174 PRO A C 1
ATOM 1406 O O . PRO A 1 174 ? -22.557 -6.804 3.898 1.00 92.62 174 PRO A O 1
ATOM 1409 N N . ASP A 1 175 ? -20.580 -7.652 4.547 1.00 95.25 175 ASP A N 1
ATOM 1410 C CA . ASP A 1 175 ? -21.049 -8.188 5.829 1.00 95.25 175 ASP A CA 1
ATOM 1411 C C . ASP A 1 175 ? -20.996 -7.073 6.887 1.00 95.25 175 ASP A C 1
ATOM 1413 O O . ASP A 1 175 ? -20.007 -6.898 7.605 1.00 95.25 175 ASP A O 1
ATOM 1417 N N . LEU A 1 176 ? -22.061 -6.267 6.941 1.00 94.19 176 LEU A N 1
ATOM 1418 C CA . LEU A 1 176 ? -22.147 -5.110 7.839 1.00 94.19 176 LEU A CA 1
ATOM 1419 C C . LEU A 1 176 ? -22.038 -5.506 9.319 1.00 94.19 176 LEU A C 1
ATOM 1421 O O . LEU A 1 176 ? -21.525 -4.728 10.123 1.00 94.19 176 LEU A O 1
ATOM 1425 N N . ALA A 1 177 ? -22.455 -6.724 9.681 1.00 95.31 177 ALA A N 1
ATOM 1426 C CA . ALA A 1 177 ? -22.344 -7.218 11.047 1.00 95.31 177 ALA A CA 1
ATOM 1427 C C . ALA A 1 177 ? -20.869 -7.384 11.446 1.00 95.31 177 ALA A C 1
ATOM 1429 O O . ALA A 1 177 ? -20.454 -6.860 12.482 1.00 95.31 177 ALA A O 1
ATOM 1430 N N . LYS A 1 178 ? -20.043 -8.012 10.596 1.00 96.00 178 LYS A N 1
ATOM 1431 C CA . LYS A 1 178 ? -18.592 -8.129 10.841 1.00 96.00 178 LYS A CA 1
ATOM 1432 C C . LYS A 1 178 ? -17.876 -6.785 10.776 1.00 96.00 178 LYS A C 1
ATOM 1434 O O . LYS A 1 178 ? -16.974 -6.532 11.572 1.00 96.00 178 LYS A O 1
ATOM 1439 N N . MET A 1 179 ? -18.270 -5.919 9.845 1.00 95.88 179 MET A N 1
ATOM 1440 C CA . MET A 1 179 ? -17.658 -4.598 9.688 1.00 95.88 179 MET A CA 1
ATOM 1441 C C . MET A 1 179 ? -17.978 -3.659 10.860 1.00 95.88 179 MET A C 1
ATOM 1443 O O . MET A 1 179 ? -17.147 -2.819 11.202 1.00 95.88 179 MET A O 1
ATOM 1447 N N . SER A 1 180 ? -19.116 -3.826 11.543 1.00 95.44 180 SER A N 1
ATOM 1448 C CA . SER A 1 180 ? -19.491 -2.993 12.698 1.00 95.44 180 SER A CA 1
ATOM 1449 C C . SER A 1 180 ? -18.455 -3.001 13.836 1.00 95.44 180 SER A C 1
ATOM 1451 O O . SER A 1 180 ? -18.308 -1.997 14.537 1.00 95.44 180 SER A O 1
ATOM 1453 N N . ALA A 1 181 ? -17.652 -4.068 13.954 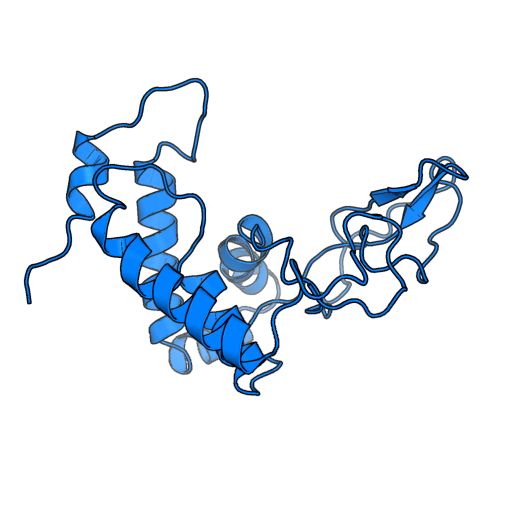1.00 95.06 181 ALA A N 1
ATOM 1454 C CA . ALA A 1 181 ? -16.532 -4.174 14.894 1.00 95.06 181 ALA A CA 1
ATOM 1455 C C . ALA A 1 181 ? -15.431 -3.110 14.690 1.00 95.06 181 ALA A C 1
ATOM 1457 O O . ALA A 1 181 ? -14.614 -2.891 15.584 1.00 95.06 181 ALA A O 1
ATOM 1458 N N . PHE A 1 182 ? -15.411 -2.443 13.532 1.00 94.94 182 PHE A N 1
ATOM 1459 C CA . PHE A 1 182 ? -14.471 -1.374 13.181 1.00 94.94 182 PHE A CA 1
ATOM 1460 C C . PHE A 1 182 ? -15.058 0.025 13.378 1.00 94.94 182 PHE A C 1
ATOM 1462 O O . PHE A 1 182 ? -14.502 1.000 12.878 1.00 94.94 182 PHE A O 1
ATOM 1469 N N . THR A 1 183 ? -16.177 0.142 14.096 1.00 93.88 183 THR A N 1
ATOM 1470 C CA . THR A 1 183 ? -16.723 1.446 14.482 1.00 93.88 183 THR A CA 1
ATOM 1471 C C . THR A 1 183 ? -15.710 2.168 15.377 1.00 93.88 183 THR A C 1
ATOM 1473 O O . THR A 1 183 ? -15.196 1.552 16.319 1.00 93.88 183 THR A O 1
ATOM 1476 N N . PRO A 1 184 ? -15.394 3.451 15.113 1.00 87.75 184 PRO A N 1
ATOM 1477 C CA . PRO A 1 184 ? -14.508 4.218 15.974 1.00 87.75 184 PRO A CA 1
ATOM 1478 C C . PRO A 1 184 ? -15.019 4.189 17.409 1.00 87.75 184 PRO A C 1
ATOM 1480 O O . PRO A 1 184 ? -16.189 4.463 17.673 1.00 87.75 184 PRO A O 1
ATOM 1483 N N . LYS A 1 185 ? -14.130 3.883 18.351 1.00 81.25 185 LYS A N 1
ATOM 1484 C CA . LYS A 1 185 ? -14.420 4.157 19.754 1.00 81.25 185 LYS A CA 1
ATOM 1485 C C . LYS A 1 185 ? -14.395 5.673 19.898 1.00 81.25 185 LYS A C 1
ATOM 1487 O O . LYS A 1 185 ? -13.345 6.269 19.657 1.00 81.25 185 LYS A O 1
ATOM 1492 N N . ILE A 1 186 ? -15.548 6.266 20.203 1.00 67.12 186 ILE A N 1
ATOM 1493 C CA . ILE A 1 186 ? -15.660 7.692 20.522 1.00 67.12 186 ILE A CA 1
ATOM 1494 C C . ILE A 1 186 ? -14.609 7.974 21.602 1.00 67.12 186 ILE A C 1
ATOM 1496 O O . ILE A 1 186 ? -14.587 7.285 22.625 1.00 67.12 186 ILE A O 1
ATOM 1500 N N . LYS A 1 187 ? -13.677 8.878 21.295 1.00 52.75 187 LYS A N 1
ATOM 1501 C CA . LYS A 1 187 ? -12.692 9.373 22.255 1.00 52.75 187 LYS A CA 1
ATOM 1502 C C . LYS A 1 187 ? -13.295 10.514 23.049 1.00 52.75 187 LYS A C 1
ATOM 1504 O O . LYS A 1 187 ? -14.008 11.323 22.416 1.00 52.75 187 LYS A O 1
#

Secondary structure (DSSP, 8-state):
----S--SS-----SGGG---HHHHHHHHHHHHHHHHHHTTTS-----HHHHHHHHHHHTT-TTSSPPB-BTTTB-EE-TTT-BEES-TT-TT----BGGG-----S-----B---SS-TT-HHHHHHHHHHHHHH-HHHHHHHHHH-HHHHHHHHHHHHHHHHTTTT-TTS---HHHHGGG-----

Foldseek 3Di:
DPPPVQFLDPPDDPDPVPDDDLVRLLVVLVVVLVCCLQCLLPDLDLQFSLLSVLVNVVSVPPVPSAAADCQLAPDWDARPPQQFTHSYRRGNVRTQGHPVPRDRPYDDDGRRHDPDPPCSVCVCVRLCVLVVCCVVPVVVSVVCCVVCVPSVVSSVVSVQSCVQQVVVPVVDDHPSVSSNVSNDDDD